Protein AF-A0A7S1X5Y5-F1 (afdb_monomer)

Structure (mmCIF, N/CA/C/O backbone):
data_AF-A0A7S1X5Y5-F1
#
_entry.id   AF-A0A7S1X5Y5-F1
#
loop_
_atom_site.group_PDB
_atom_site.id
_atom_site.type_symbol
_atom_site.label_atom_id
_atom_site.label_alt_id
_atom_site.label_comp_id
_atom_site.label_asym_id
_atom_site.label_entity_id
_atom_site.label_seq_id
_atom_site.pdbx_PDB_ins_code
_atom_site.Cartn_x
_atom_site.Cartn_y
_atom_site.Cartn_z
_atom_site.occupancy
_atom_site.B_iso_or_equiv
_atom_site.auth_seq_id
_atom_site.auth_comp_id
_atom_site.auth_asym_id
_atom_site.auth_atom_id
_atom_site.pdbx_PDB_model_num
ATOM 1 N N . SER A 1 1 ? 47.498 19.747 -21.437 1.00 35.47 1 SER A N 1
ATOM 2 C CA . SER A 1 1 ? 46.347 19.603 -22.346 1.00 35.47 1 SER A CA 1
ATOM 3 C C . SER A 1 1 ? 45.875 18.162 -22.286 1.00 35.47 1 SER A C 1
ATOM 5 O O . SER A 1 1 ? 46.522 17.281 -22.833 1.00 35.47 1 SER A O 1
ATOM 7 N N . LEU A 1 2 ? 44.803 17.894 -21.543 1.00 32.03 2 LEU A N 1
ATOM 8 C CA . LEU A 1 2 ? 44.143 16.589 -21.584 1.00 32.03 2 LEU A CA 1
ATOM 9 C C . LEU A 1 2 ? 43.327 16.552 -22.879 1.00 32.03 2 LEU A C 1
ATOM 11 O O . LEU A 1 2 ? 42.430 17.372 -23.059 1.00 32.03 2 LEU A O 1
ATOM 15 N N . SER A 1 3 ? 43.693 15.677 -23.817 1.00 33.12 3 SER A N 1
ATOM 16 C CA . SER A 1 3 ? 42.861 15.434 -24.995 1.00 33.12 3 SER A CA 1
ATOM 17 C C . SER A 1 3 ? 41.547 14.790 -24.538 1.00 33.12 3 SER A C 1
ATOM 19 O O . SER A 1 3 ? 41.615 13.905 -23.680 1.00 33.12 3 SER A O 1
ATOM 21 N N . PRO A 1 4 ? 40.382 15.155 -25.094 1.00 38.47 4 PRO A N 1
ATOM 22 C CA . PRO A 1 4 ? 39.124 14.501 -24.760 1.00 38.47 4 PRO A CA 1
ATOM 23 C C . PRO A 1 4 ? 39.162 13.068 -25.306 1.00 38.47 4 PRO A C 1
ATOM 25 O O . PRO A 1 4 ? 38.913 12.825 -26.485 1.00 38.47 4 PRO A O 1
ATOM 28 N N . SER A 1 5 ? 39.554 12.109 -24.466 1.00 44.00 5 SER A N 1
ATOM 29 C CA . SER A 1 5 ? 39.482 10.690 -24.795 1.00 44.00 5 SER A CA 1
ATOM 30 C C . SER A 1 5 ? 38.012 10.290 -24.874 1.00 44.00 5 SER A C 1
ATOM 32 O O . SER A 1 5 ? 37.312 10.378 -23.870 1.00 44.00 5 SER A O 1
ATOM 34 N N . SER A 1 6 ? 37.578 9.896 -26.074 1.00 45.59 6 SER A N 1
ATOM 35 C CA . SER A 1 6 ? 36.323 9.208 -26.405 1.00 45.59 6 SER A CA 1
ATOM 36 C C . SER A 1 6 ? 35.131 9.532 -25.497 1.00 45.59 6 SER A C 1
ATOM 38 O O . SER A 1 6 ? 34.944 8.913 -24.449 1.00 45.59 6 SER A O 1
ATOM 40 N N . THR A 1 7 ? 34.274 10.440 -25.957 1.00 46.75 7 THR A N 1
ATOM 41 C CA . THR A 1 7 ? 32.892 10.593 -25.498 1.00 46.75 7 THR A CA 1
ATOM 42 C C . THR A 1 7 ? 32.134 9.279 -25.695 1.00 46.75 7 THR A C 1
ATOM 44 O O . THR A 1 7 ? 31.433 9.085 -26.686 1.00 46.75 7 THR A O 1
ATOM 47 N N . GLN A 1 8 ? 32.275 8.343 -24.755 1.00 47.81 8 GLN A N 1
ATOM 48 C CA . GLN A 1 8 ? 31.224 7.358 -24.575 1.00 47.81 8 GLN A CA 1
ATOM 49 C C . GLN A 1 8 ? 29.973 8.136 -24.157 1.00 47.81 8 GLN A C 1
ATOM 51 O O . GLN A 1 8 ? 30.063 8.977 -23.256 1.00 47.81 8 GLN A O 1
ATOM 56 N N . PRO A 1 9 ? 28.833 7.945 -24.839 1.00 53.72 9 PRO A N 1
ATOM 57 C CA . PRO A 1 9 ? 27.595 8.560 -24.403 1.00 53.72 9 PRO A CA 1
ATOM 58 C C . PRO A 1 9 ? 27.324 8.100 -22.969 1.00 53.72 9 PRO A C 1
ATOM 60 O O . PRO A 1 9 ? 27.399 6.913 -22.664 1.00 53.72 9 PRO A O 1
ATOM 63 N N . TRP A 1 10 ? 27.043 9.058 -22.085 1.00 46.06 10 TRP A N 1
ATOM 64 C CA . TRP A 1 10 ? 26.708 8.803 -20.679 1.00 46.06 10 TRP A CA 1
ATOM 65 C C . TRP A 1 10 ? 25.444 7.938 -20.529 1.00 46.06 10 TRP A C 1
ATOM 67 O O . TRP A 1 10 ? 25.205 7.358 -19.475 1.00 46.06 10 TRP A O 1
ATOM 77 N N . PHE A 1 11 ? 24.663 7.832 -21.605 1.00 51.78 11 PHE A N 1
ATOM 78 C CA . PHE A 1 11 ? 23.530 6.941 -21.763 1.00 51.78 11 PHE A CA 1
ATOM 79 C C . PHE A 1 11 ? 23.928 5.739 -22.635 1.00 51.78 11 PHE A C 1
ATOM 81 O O . PHE A 1 11 ? 24.246 5.897 -23.818 1.00 51.78 11 PHE A O 1
ATOM 88 N N . ILE A 1 12 ? 23.909 4.533 -22.062 1.00 56.38 12 ILE A N 1
ATOM 89 C CA . ILE A 1 12 ? 24.342 3.298 -22.732 1.00 56.38 12 ILE A CA 1
ATOM 90 C C . ILE A 1 12 ? 23.177 2.305 -22.776 1.00 56.38 12 ILE A C 1
ATOM 92 O O . ILE A 1 12 ? 22.800 1.707 -21.770 1.00 56.38 12 ILE A O 1
ATOM 96 N N . TRP A 1 13 ? 22.620 2.075 -23.963 1.00 56.66 13 TRP A N 1
ATOM 97 C CA . TRP A 1 13 ? 21.616 1.029 -24.175 1.00 56.66 13 TRP A CA 1
ATOM 98 C C . TRP A 1 13 ? 22.292 -0.348 -24.350 1.00 56.66 13 TRP A C 1
ATOM 100 O O . TRP A 1 13 ? 23.350 -0.414 -24.981 1.00 56.66 13 TRP A O 1
ATOM 110 N N . PRO A 1 14 ? 21.728 -1.470 -23.853 1.00 50.88 14 PRO A N 1
ATOM 111 C CA . PRO A 1 14 ? 22.337 -2.805 -23.956 1.00 50.88 14 PRO A CA 1
ATOM 112 C C . PRO A 1 14 ? 22.268 -3.433 -25.367 1.00 50.88 14 PRO A C 1
ATOM 114 O O . PRO A 1 14 ? 22.103 -4.644 -25.498 1.00 50.88 14 PRO A O 1
ATOM 117 N N . ALA A 1 15 ? 22.405 -2.644 -26.436 1.00 48.00 15 ALA A N 1
ATOM 118 C CA . ALA A 1 15 ? 22.525 -3.159 -27.798 1.00 48.00 15 ALA A CA 1
ATOM 119 C C . ALA A 1 15 ? 23.995 -3.110 -28.257 1.00 48.00 15 ALA A C 1
ATOM 121 O O . ALA A 1 15 ? 24.581 -2.025 -28.311 1.00 48.00 15 ALA A O 1
ATOM 122 N N . PRO A 1 16 ? 24.610 -4.245 -28.635 1.00 39.75 16 PRO A N 1
ATOM 123 C CA . PRO A 1 16 ? 25.913 -4.229 -29.287 1.00 39.75 16 PRO A CA 1
ATOM 124 C C . PRO A 1 16 ? 25.789 -3.536 -30.656 1.00 39.75 16 PRO A C 1
ATOM 126 O O . PRO A 1 16 ? 25.181 -4.078 -31.573 1.00 39.75 16 PRO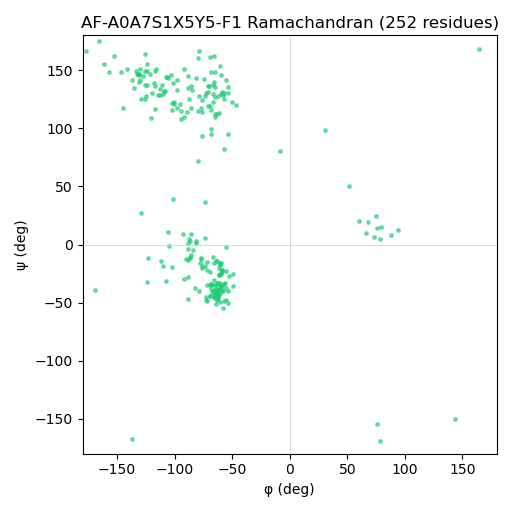 A O 1
ATOM 129 N N . GLY A 1 17 ? 26.362 -2.336 -30.800 1.00 53.44 17 GLY A N 1
ATOM 130 C CA . GLY A 1 17 ? 26.612 -1.700 -32.103 1.00 53.44 17 GLY A CA 1
ATOM 131 C C . GLY A 1 17 ? 25.496 -0.836 -32.713 1.00 53.44 17 GLY A C 1
ATOM 132 O O . GLY A 1 17 ? 25.651 -0.404 -33.853 1.00 53.44 17 GLY A O 1
ATOM 133 N N . GLY A 1 18 ? 24.405 -0.548 -31.999 1.00 54.53 18 GLY A N 1
ATOM 134 C CA . GLY A 1 18 ? 23.338 0.344 -32.483 1.00 54.53 18 GLY A CA 1
ATOM 135 C C . GLY A 1 18 ? 23.460 1.776 -31.953 1.00 54.53 18 GLY A C 1
ATOM 136 O O . GLY A 1 18 ? 23.784 1.972 -30.782 1.00 54.53 18 GLY A O 1
ATOM 137 N N . ARG A 1 19 ? 23.164 2.787 -32.787 1.00 57.28 19 ARG A N 1
ATOM 138 C CA . ARG A 1 19 ? 22.846 4.140 -32.293 1.00 57.28 19 ARG A CA 1
ATOM 139 C C . ARG A 1 19 ? 21.526 4.056 -31.522 1.00 57.28 19 ARG A C 1
ATOM 141 O O . ARG A 1 19 ? 20.532 3.608 -32.080 1.00 57.28 19 ARG A O 1
ATOM 148 N N . PHE A 1 20 ? 21.540 4.455 -30.253 1.00 65.00 20 PHE A N 1
ATOM 149 C CA . PHE A 1 20 ? 20.321 4.673 -29.483 1.00 65.00 20 PHE A CA 1
ATOM 150 C C . PHE A 1 20 ? 19.714 6.005 -29.916 1.00 65.00 20 PHE A C 1
ATOM 152 O O . PHE A 1 20 ? 20.360 7.044 -29.765 1.00 65.00 20 PHE A O 1
ATOM 159 N N . ASP A 1 21 ? 18.513 5.953 -30.479 1.00 73.69 21 ASP A N 1
ATOM 160 C CA . ASP A 1 21 ? 17.720 7.139 -30.766 1.00 73.69 21 ASP A CA 1
ATOM 161 C C . ASP A 1 21 ? 16.770 7.379 -29.587 1.00 73.69 21 ASP A C 1
ATOM 163 O O . ASP A 1 21 ? 15.856 6.594 -29.322 1.00 73.69 21 ASP A O 1
ATOM 167 N N . VAL A 1 22 ? 17.077 8.428 -28.825 1.00 71.94 22 VAL A N 1
ATOM 168 C CA . VAL A 1 22 ? 16.343 8.820 -27.618 1.00 71.94 22 VAL A CA 1
ATOM 169 C C . VAL A 1 22 ? 14.910 9.206 -27.980 1.00 71.94 22 VAL A C 1
ATOM 171 O O . VAL A 1 22 ? 13.978 8.833 -27.266 1.00 71.94 22 VAL A O 1
ATOM 174 N N . ASP A 1 23 ? 14.737 9.914 -29.095 1.00 74.69 23 ASP A N 1
ATOM 175 C CA . ASP A 1 23 ? 13.454 10.475 -29.500 1.00 74.69 23 ASP A CA 1
ATOM 176 C C . ASP A 1 23 ? 12.524 9.354 -29.957 1.00 74.69 23 ASP A C 1
ATOM 178 O O . ASP A 1 23 ? 11.410 9.234 -29.442 1.00 74.69 23 ASP A O 1
ATOM 182 N N . ASP A 1 24 ? 13.009 8.460 -30.822 1.00 77.75 24 ASP A N 1
ATOM 183 C CA . ASP A 1 24 ? 12.250 7.277 -31.246 1.00 77.75 24 ASP A CA 1
ATOM 184 C C . ASP A 1 24 ? 11.882 6.391 -30.051 1.00 77.75 24 ASP A C 1
ATOM 186 O O . ASP A 1 24 ? 10.778 5.847 -29.982 1.00 77.75 24 ASP A O 1
ATOM 190 N N . TYR A 1 25 ? 12.785 6.227 -29.082 1.00 75.69 25 TYR A N 1
ATOM 191 C CA . TYR A 1 25 ? 12.510 5.423 -27.898 1.00 75.69 25 TYR A CA 1
ATOM 192 C C . TYR A 1 25 ? 11.375 6.007 -27.050 1.00 75.69 25 TYR A C 1
ATOM 194 O O . TYR A 1 25 ? 10.427 5.287 -26.731 1.00 75.69 25 TYR A O 1
ATOM 202 N N . PHE A 1 26 ? 11.435 7.296 -26.704 1.00 76.75 26 PHE A N 1
ATOM 203 C CA . PHE A 1 26 ? 10.387 7.927 -25.900 1.00 76.75 26 PHE A CA 1
ATOM 204 C C . PHE A 1 26 ? 9.074 8.067 -26.670 1.00 76.75 26 PHE A C 1
ATOM 206 O O . PHE A 1 26 ? 8.012 7.866 -26.082 1.00 76.75 26 PHE A O 1
ATOM 213 N N . GLN A 1 27 ? 9.115 8.309 -27.983 1.00 79.62 27 GLN A N 1
ATOM 214 C CA . GLN A 1 27 ? 7.914 8.280 -28.821 1.00 79.62 27 GLN A CA 1
ATOM 215 C C . GLN A 1 27 ? 7.250 6.900 -28.815 1.00 79.62 27 GLN A C 1
ATOM 217 O O . GLN A 1 27 ? 6.031 6.804 -28.664 1.00 79.62 27 GLN A O 1
ATOM 222 N N . ASN A 1 28 ? 8.038 5.825 -28.908 1.00 76.81 28 ASN A N 1
ATOM 223 C CA . ASN A 1 28 ? 7.524 4.459 -28.815 1.00 76.81 28 ASN A CA 1
ATOM 224 C C . ASN A 1 28 ? 7.021 4.114 -27.406 1.00 76.81 28 ASN A C 1
ATOM 226 O O . ASN A 1 28 ? 6.004 3.434 -27.276 1.00 76.81 28 ASN A O 1
ATOM 230 N N . LEU A 1 29 ? 7.704 4.584 -26.356 1.00 74.12 29 LEU A N 1
ATOM 231 C CA . LEU A 1 29 ? 7.322 4.349 -24.961 1.00 74.12 29 LEU A CA 1
ATOM 232 C C . LEU A 1 29 ? 5.994 5.034 -24.615 1.00 74.12 29 LEU A C 1
ATOM 234 O O . LEU A 1 29 ? 5.124 4.411 -24.014 1.00 74.12 29 LEU A O 1
ATOM 238 N N . LEU A 1 30 ? 5.823 6.288 -25.036 1.00 78.81 30 LEU A N 1
ATOM 239 C CA . LEU A 1 30 ? 4.595 7.065 -24.845 1.00 78.81 30 LEU A CA 1
ATOM 240 C C . LEU A 1 30 ? 3.483 6.640 -25.823 1.00 78.81 30 LEU A C 1
ATOM 242 O O . LEU A 1 30 ? 2.303 6.912 -25.599 1.00 78.81 30 LEU A O 1
ATOM 246 N N . GLY A 1 31 ? 3.839 5.954 -26.913 1.00 70.25 31 GLY A N 1
ATOM 247 C CA . GLY A 1 31 ? 2.908 5.265 -27.808 1.00 70.25 31 GLY A CA 1
ATOM 248 C C . GLY A 1 31 ? 1.866 6.166 -28.480 1.00 70.25 31 GLY A C 1
ATOM 249 O O . GLY A 1 31 ? 0.820 5.668 -28.896 1.00 70.25 31 GLY A O 1
ATOM 250 N N . GLY A 1 32 ? 2.110 7.480 -28.547 1.00 63.16 32 GLY A N 1
ATOM 251 C CA . GLY A 1 32 ? 1.204 8.475 -29.136 1.00 63.16 32 GLY A CA 1
ATOM 252 C C . GLY A 1 32 ? -0.131 8.675 -28.401 1.00 63.16 32 GLY A C 1
ATOM 253 O O . GLY A 1 32 ? -1.022 9.328 -28.940 1.00 63.16 32 GLY A O 1
ATOM 254 N N . SER A 1 33 ? -0.302 8.115 -27.199 1.00 64.12 33 SER A N 1
ATOM 255 C CA . SER A 1 33 ? -1.519 8.293 -26.399 1.00 64.12 33 SER A CA 1
ATOM 256 C C . SER A 1 33 ? -1.498 9.662 -25.704 1.00 64.12 33 SER A C 1
ATOM 258 O O . SER A 1 33 ? -0.535 9.930 -24.983 1.00 64.12 33 SER A O 1
ATOM 260 N N . PRO A 1 34 ? -2.545 10.503 -25.834 1.00 66.38 34 PRO A N 1
ATOM 261 C CA . PRO A 1 34 ? -2.635 11.773 -25.106 1.00 66.38 34 PRO A CA 1
ATOM 262 C C . PRO A 1 34 ? -2.472 11.590 -23.594 1.00 66.38 34 PRO A C 1
ATOM 264 O O . PRO A 1 34 ? -1.723 12.324 -22.963 1.00 66.38 34 PRO A O 1
ATOM 267 N N . ARG A 1 35 ? -3.067 10.523 -23.046 1.00 64.12 35 ARG A N 1
ATOM 268 C CA . ARG A 1 35 ? -2.957 10.177 -21.625 1.00 64.12 35 ARG A CA 1
ATOM 269 C C . ARG A 1 35 ? -1.528 9.814 -21.219 1.00 64.12 35 ARG A C 1
ATOM 271 O O . ARG A 1 35 ? -1.065 10.243 -20.180 1.00 64.12 35 ARG A O 1
ATOM 278 N N . ALA A 1 36 ? -0.794 9.082 -22.058 1.00 67.06 36 ALA A N 1
ATOM 279 C CA . ALA A 1 36 ? 0.601 8.757 -21.757 1.00 67.06 36 ALA A CA 1
ATOM 280 C C . ALA A 1 36 ? 1.503 10.000 -21.807 1.00 67.06 36 ALA A C 1
ATOM 282 O O . ALA A 1 36 ? 2.455 10.096 -21.041 1.00 67.06 36 ALA A O 1
ATOM 283 N N . ALA A 1 37 ? 1.205 10.952 -22.696 1.00 71.31 37 ALA A N 1
ATOM 284 C CA . ALA A 1 37 ? 1.919 12.224 -22.758 1.00 71.31 37 ALA A CA 1
ATOM 285 C C . ALA A 1 37 ? 1.649 13.108 -21.527 1.00 71.31 37 ALA A C 1
ATOM 287 O O . ALA A 1 37 ? 2.556 13.812 -21.089 1.00 71.31 37 ALA A O 1
ATOM 288 N N . GLU A 1 38 ? 0.438 13.048 -20.968 1.00 75.69 38 GLU A N 1
ATOM 289 C CA . GLU A 1 38 ? 0.065 13.718 -19.714 1.00 75.69 38 GLU A CA 1
ATOM 290 C C . GLU A 1 38 ? 0.691 13.036 -18.488 1.00 75.69 38 GLU A C 1
ATOM 292 O O . GLU A 1 38 ? 1.277 13.714 -17.647 1.00 75.69 38 GLU A O 1
ATOM 297 N N . ASP A 1 39 ? 0.637 11.703 -18.423 1.00 72.12 39 ASP A N 1
ATOM 298 C CA . ASP A 1 39 ? 1.191 10.905 -17.321 1.00 72.12 39 ASP A CA 1
ATOM 299 C C . ASP A 1 39 ? 2.737 10.942 -17.299 1.00 72.12 39 ASP A C 1
ATOM 301 O O . ASP A 1 39 ? 3.372 10.729 -16.265 1.00 72.12 39 ASP A O 1
ATOM 305 N N . GLY A 1 40 ? 3.365 11.221 -18.444 1.00 79.12 40 GLY A N 1
ATOM 306 C CA . GLY A 1 40 ? 4.815 11.238 -18.613 1.00 79.12 40 GLY A CA 1
ATOM 307 C C . GLY A 1 40 ? 5.419 9.839 -18.754 1.00 79.12 40 GLY A C 1
ATOM 308 O O . GLY A 1 40 ? 4.729 8.841 -18.956 1.00 79.12 40 GLY A O 1
ATOM 309 N N . ALA A 1 41 ? 6.745 9.749 -18.687 1.00 78.69 41 ALA A N 1
ATOM 310 C CA . ALA A 1 41 ? 7.461 8.479 -18.699 1.00 78.69 41 ALA A CA 1
ATOM 311 C C . ALA A 1 41 ? 8.650 8.515 -17.746 1.00 78.69 41 ALA A C 1
ATOM 313 O O . ALA A 1 41 ? 9.284 9.553 -17.553 1.00 78.69 41 ALA A O 1
ATOM 314 N N . TYR A 1 42 ? 8.994 7.349 -17.210 1.00 79.75 42 TYR A N 1
ATOM 315 C CA . TYR A 1 42 ? 10.174 7.164 -16.387 1.00 79.75 42 TYR A CA 1
ATOM 316 C C . TYR A 1 42 ? 11.159 6.206 -17.057 1.00 79.75 42 TYR A C 1
ATOM 318 O O . TYR A 1 42 ? 10.791 5.277 -17.783 1.00 79.75 42 TYR A O 1
ATOM 326 N N . ILE A 1 43 ? 12.436 6.408 -16.747 1.00 79.00 43 ILE A N 1
ATOM 327 C CA . ILE A 1 43 ? 13.527 5.482 -17.043 1.00 79.00 43 ILE A CA 1
ATOM 328 C C . ILE A 1 43 ? 14.354 5.285 -15.779 1.00 79.00 43 ILE A C 1
ATOM 330 O O . ILE A 1 43 ? 14.513 6.207 -14.981 1.00 79.00 43 ILE A O 1
ATOM 334 N N . THR A 1 44 ? 14.904 4.093 -15.594 1.00 72.50 44 THR A N 1
ATOM 335 C CA . THR A 1 44 ? 15.830 3.816 -14.496 1.00 72.50 44 THR A CA 1
ATOM 336 C C . THR A 1 44 ? 17.208 3.545 -15.065 1.00 72.50 44 THR A C 1
ATOM 338 O O . THR A 1 44 ? 17.376 2.743 -15.986 1.00 72.50 44 THR A O 1
ATOM 341 N N . LEU A 1 45 ? 18.203 4.252 -14.534 1.00 71.06 45 LEU A N 1
ATOM 342 C CA . LEU A 1 45 ? 19.592 4.171 -14.964 1.00 71.06 45 LEU A CA 1
ATOM 343 C C . LEU A 1 45 ? 20.426 3.548 -13.849 1.00 71.06 45 LEU A C 1
ATOM 345 O O . LEU A 1 45 ? 20.312 3.924 -12.685 1.00 71.06 45 LEU A O 1
ATOM 349 N N . GLY A 1 46 ? 21.275 2.589 -14.204 1.00 62.59 46 GLY A N 1
ATOM 350 C CA . GLY A 1 46 ? 22.354 2.154 -13.327 1.00 62.59 46 GLY A CA 1
ATOM 351 C C . GLY A 1 46 ? 23.418 3.244 -13.205 1.00 62.59 46 GLY A C 1
ATOM 352 O O . GLY A 1 46 ? 23.540 4.106 -14.074 1.00 62.59 46 GLY A O 1
ATOM 353 N N . LEU A 1 47 ? 24.248 3.162 -12.161 1.00 65.31 47 LEU A N 1
ATOM 354 C CA . LEU A 1 47 ? 25.410 4.049 -11.987 1.00 65.31 47 LEU A CA 1
ATOM 355 C C . LEU A 1 47 ? 26.423 3.947 -13.146 1.00 65.31 47 LEU A C 1
ATOM 357 O O . LEU A 1 47 ? 27.263 4.821 -13.317 1.00 65.31 47 LEU A O 1
ATOM 361 N N . ASP A 1 48 ? 26.329 2.889 -13.954 1.00 63.81 48 ASP A N 1
ATOM 362 C CA . ASP A 1 48 ? 27.082 2.682 -15.191 1.00 63.81 48 ASP A CA 1
ATOM 363 C C . ASP A 1 48 ? 26.437 3.335 -16.430 1.00 63.81 48 ASP A C 1
ATOM 365 O O . ASP A 1 48 ? 26.855 3.061 -17.554 1.00 63.81 48 ASP A O 1
ATOM 369 N N . GLY A 1 49 ? 25.395 4.154 -16.249 1.00 63.00 49 GLY A N 1
ATOM 370 C CA . GLY A 1 49 ? 24.666 4.820 -17.334 1.00 63.00 49 GLY A CA 1
ATOM 371 C C . GLY A 1 49 ? 23.772 3.885 -18.155 1.00 63.00 49 GLY A C 1
ATOM 372 O O . GLY A 1 49 ? 23.216 4.301 -19.174 1.00 63.00 49 GLY A O 1
ATOM 373 N N . ARG A 1 50 ? 23.629 2.613 -17.744 1.00 65.25 50 ARG A N 1
ATOM 374 C CA . ARG A 1 50 ? 22.806 1.624 -18.452 1.00 65.25 50 ARG A CA 1
ATOM 375 C C . ARG A 1 50 ? 21.353 1.677 -18.027 1.00 65.25 50 ARG A C 1
ATOM 377 O O . ARG A 1 50 ? 21.065 1.660 -16.833 1.00 65.25 50 ARG A O 1
ATOM 384 N N . VAL A 1 51 ? 20.439 1.613 -18.991 1.00 71.56 51 VAL A N 1
ATOM 385 C CA . VAL A 1 51 ? 19.004 1.493 -18.701 1.00 71.56 51 VAL A CA 1
ATOM 386 C C . VAL A 1 51 ? 18.699 0.144 -18.051 1.00 71.56 51 VAL A C 1
ATOM 388 O O . VAL A 1 51 ? 19.105 -0.910 -18.546 1.00 71.56 51 VAL A O 1
ATOM 391 N N . ARG A 1 52 ? 17.986 0.186 -16.925 1.00 69.31 52 ARG A N 1
ATOM 392 C CA . ARG A 1 52 ? 17.549 -0.976 -16.136 1.00 69.31 52 ARG A CA 1
ATOM 393 C C . ARG A 1 52 ? 16.039 -1.201 -16.210 1.00 69.31 52 ARG A C 1
ATOM 395 O O . ARG A 1 52 ? 15.593 -2.316 -15.952 1.00 69.31 52 ARG A O 1
ATOM 402 N N . GLY A 1 53 ? 15.274 -0.188 -16.605 1.00 72.38 53 GLY A N 1
ATOM 403 C CA . GLY A 1 53 ? 13.822 -0.251 -16.726 1.00 72.38 53 GLY A CA 1
ATOM 404 C C . GLY A 1 53 ? 13.229 1.048 -17.263 1.00 72.38 53 GLY A C 1
ATOM 405 O O . GLY 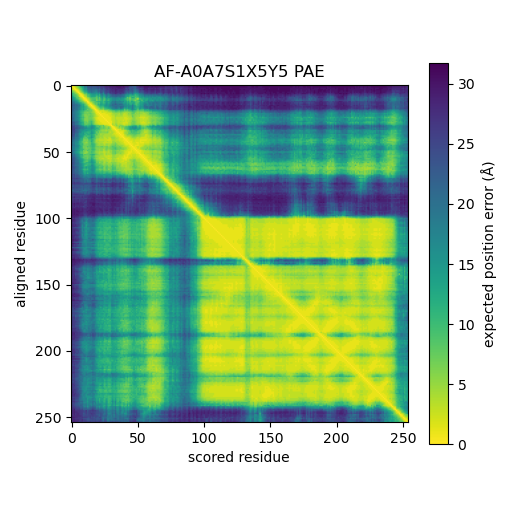A 1 53 ? 13.906 2.074 -17.326 1.00 72.38 53 GLY A O 1
ATOM 406 N N . SER A 1 54 ? 11.963 0.980 -17.668 1.00 76.44 54 SER A N 1
ATOM 407 C CA . SER A 1 54 ? 11.209 2.114 -18.200 1.00 76.44 54 SER A CA 1
ATOM 408 C C . SER A 1 54 ? 9.703 1.881 -18.151 1.00 76.44 54 SER A C 1
ATOM 410 O O . SER A 1 54 ? 9.244 0.736 -18.241 1.00 76.44 54 SER A O 1
ATOM 412 N N . GLY A 1 55 ? 8.931 2.959 -18.110 1.00 75.31 55 GLY A N 1
ATOM 413 C CA . GLY A 1 55 ? 7.473 2.912 -18.155 1.00 75.31 55 GLY A CA 1
ATOM 414 C C . GLY A 1 55 ? 6.847 4.270 -18.438 1.00 75.31 55 GLY A C 1
ATOM 415 O O . GLY A 1 55 ? 7.546 5.272 -18.537 1.00 75.31 55 GLY A O 1
ATOM 416 N N . VAL A 1 56 ? 5.525 4.271 -18.584 1.00 77.62 56 VAL A N 1
ATOM 417 C CA . VAL 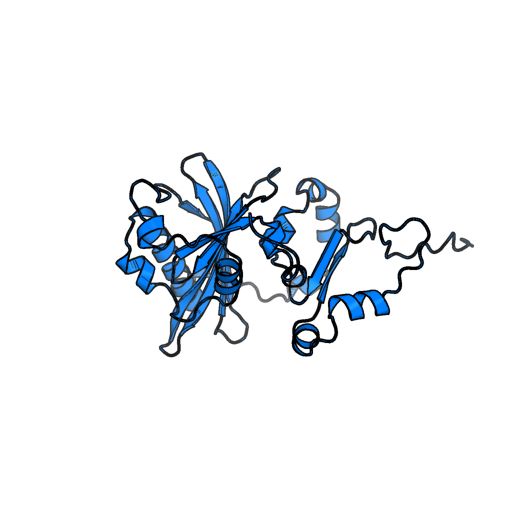A 1 56 ? 4.680 5.471 -18.665 1.00 77.62 56 VAL A CA 1
ATOM 418 C C . VAL A 1 56 ? 4.202 5.808 -17.249 1.00 77.62 56 VAL A C 1
ATOM 420 O O . VAL A 1 56 ? 4.077 4.908 -16.416 1.00 77.62 56 VAL A O 1
ATOM 423 N N . GLY A 1 57 ? 3.946 7.076 -16.958 1.00 77.94 57 GLY A N 1
ATOM 424 C CA . GLY A 1 57 ? 3.559 7.526 -15.627 1.00 77.94 57 GLY A CA 1
ATOM 425 C C . GLY A 1 57 ? 4.727 7.579 -14.648 1.00 77.94 57 GLY A C 1
ATOM 426 O O . GLY A 1 57 ? 5.899 7.687 -15.024 1.00 77.94 57 GLY A O 1
ATOM 427 N N . SER A 1 58 ? 4.391 7.462 -13.368 1.00 72.25 58 SER A N 1
ATOM 428 C CA . SER A 1 58 ? 5.342 7.290 -12.275 1.00 72.25 58 SER A CA 1
ATOM 429 C C . SER A 1 58 ? 5.652 5.803 -12.045 1.00 72.25 58 SER A C 1
ATOM 431 O O . SER A 1 58 ? 4.784 4.941 -12.219 1.00 72.25 58 SER A O 1
ATOM 433 N N . PRO A 1 59 ? 6.895 5.448 -11.668 1.00 72.75 59 PRO A N 1
ATOM 434 C CA . PRO A 1 59 ? 7.180 4.091 -11.230 1.00 72.75 59 PRO A CA 1
ATOM 435 C C . PRO A 1 59 ? 6.489 3.834 -9.887 1.00 72.75 59 PRO A C 1
ATOM 437 O O . PRO A 1 59 ? 6.404 4.724 -9.043 1.00 72.75 59 PRO A O 1
ATOM 440 N N . ASN A 1 60 ? 6.077 2.589 -9.647 1.00 73.06 60 ASN A N 1
ATOM 441 C CA . ASN A 1 60 ? 5.740 2.153 -8.295 1.00 73.06 60 ASN A CA 1
ATOM 442 C C . ASN A 1 60 ? 7.043 2.105 -7.479 1.00 73.06 60 ASN A C 1
ATOM 444 O O . ASN A 1 60 ? 7.852 1.184 -7.643 1.00 73.06 60 ASN A O 1
ATOM 448 N N . TRP A 1 61 ? 7.286 3.157 -6.692 1.00 73.69 61 TRP A N 1
ATOM 449 C CA . TRP A 1 61 ? 8.577 3.401 -6.051 1.00 73.69 61 TRP A CA 1
ATOM 450 C C . TRP A 1 61 ? 8.9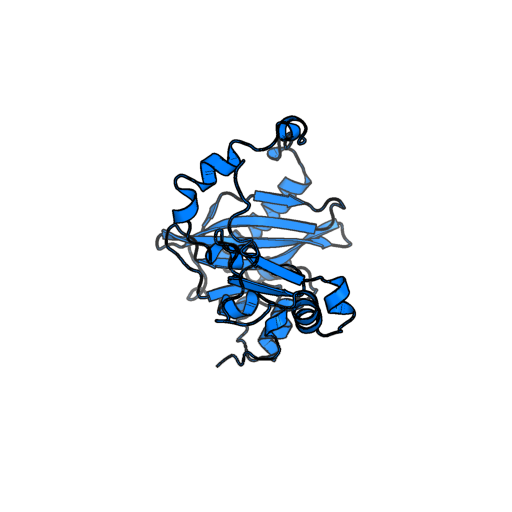78 2.281 -5.098 1.00 73.69 61 TRP A C 1
ATOM 452 O O . TRP A 1 61 ? 10.132 1.874 -5.135 1.00 73.69 61 TRP A O 1
ATOM 462 N N . ASP A 1 62 ? 8.048 1.701 -4.344 1.00 71.06 62 ASP A N 1
ATOM 463 C CA . ASP A 1 62 ? 8.351 0.617 -3.400 1.00 71.06 62 ASP A CA 1
ATOM 464 C C . ASP A 1 62 ? 8.840 -0.634 -4.131 1.00 71.06 62 ASP A C 1
ATOM 466 O O . ASP A 1 62 ? 9.872 -1.228 -3.800 1.00 71.06 62 ASP A O 1
ATOM 470 N N . VAL A 1 63 ? 8.132 -0.998 -5.204 1.00 72.75 63 VAL A N 1
ATOM 471 C CA . VAL A 1 63 ? 8.513 -2.119 -6.064 1.00 72.75 63 VAL A CA 1
ATOM 472 C C . VAL A 1 63 ? 9.861 -1.844 -6.711 1.00 72.75 63 VAL A C 1
ATOM 474 O O . VAL A 1 63 ? 10.726 -2.718 -6.706 1.00 72.75 63 VAL A O 1
ATOM 477 N N . LEU A 1 64 ? 10.073 -0.641 -7.241 1.00 73.38 64 LEU A N 1
ATOM 478 C CA . LEU A 1 64 ? 11.338 -0.281 -7.865 1.00 73.38 64 LEU A CA 1
ATOM 479 C C . LEU A 1 64 ? 12.493 -0.318 -6.852 1.00 73.38 64 LEU A C 1
ATOM 481 O O . LEU A 1 64 ? 13.536 -0.904 -7.148 1.00 73.38 64 LEU A O 1
ATOM 485 N N . LEU A 1 65 ? 12.299 0.224 -5.649 1.00 69.56 65 LEU A N 1
ATOM 486 C CA . LEU A 1 65 ? 13.291 0.226 -4.575 1.00 69.56 65 LEU A CA 1
ATOM 487 C C . LEU A 1 65 ? 13.684 -1.192 -4.156 1.00 69.56 65 LEU A C 1
ATOM 489 O O . LEU A 1 65 ? 14.867 -1.458 -3.948 1.00 69.56 65 LEU A O 1
ATOM 493 N N . SER A 1 66 ? 12.735 -2.131 -4.154 1.00 67.56 66 SER A N 1
ATOM 494 C CA . SER A 1 66 ? 13.008 -3.550 -3.877 1.00 67.56 66 SER A CA 1
ATOM 495 C C . SER A 1 66 ? 13.887 -4.248 -4.927 1.00 67.56 66 SER A C 1
ATOM 497 O O . SER A 1 66 ? 14.407 -5.338 -4.683 1.00 67.56 66 SER A O 1
ATOM 499 N N . THR A 1 67 ? 14.055 -3.652 -6.115 1.00 65.25 67 THR A N 1
ATOM 500 C CA . THR A 1 67 ? 14.897 -4.215 -7.184 1.00 65.25 67 THR A CA 1
ATOM 501 C C . THR A 1 67 ? 16.349 -3.751 -7.129 1.00 65.25 67 THR A C 1
ATOM 503 O O . THR A 1 67 ? 17.197 -4.345 -7.804 1.00 65.25 67 THR A O 1
ATOM 506 N N . PHE A 1 68 ? 16.666 -2.724 -6.334 1.00 62.62 68 PHE A N 1
ATOM 507 C CA . PHE A 1 68 ? 18.042 -2.271 -6.168 1.00 62.62 68 PHE A CA 1
ATOM 508 C C . PHE A 1 68 ? 18.754 -3.099 -5.089 1.00 62.62 68 PHE A C 1
ATOM 510 O O . PHE A 1 68 ? 18.218 -3.281 -3.997 1.00 62.62 68 PHE A O 1
ATOM 517 N N . PRO A 1 69 ? 19.984 -3.584 -5.342 1.00 55.72 69 PRO A N 1
ATOM 518 C CA . PRO A 1 69 ? 20.785 -4.212 -4.299 1.00 55.72 69 PRO A CA 1
ATOM 519 C C . PRO A 1 69 ? 21.059 -3.194 -3.184 1.00 55.72 69 PRO A C 1
ATOM 521 O O . PRO A 1 69 ? 21.808 -2.240 -3.402 1.00 55.72 69 PRO A O 1
ATOM 524 N N . GLN A 1 70 ? 20.506 -3.401 -1.982 1.00 55.84 70 GLN A N 1
ATOM 525 C CA . GLN A 1 70 ? 20.750 -2.504 -0.838 1.00 55.84 70 GLN A CA 1
ATOM 526 C C . GLN A 1 70 ? 22.247 -2.410 -0.478 1.00 55.84 70 GLN A C 1
ATOM 528 O O . GLN A 1 70 ? 22.703 -1.401 0.052 1.00 55.84 70 GLN A O 1
ATOM 533 N N . GLN A 1 71 ? 23.045 -3.409 -0.872 1.00 45.47 71 GLN A N 1
ATOM 534 C CA . GLN A 1 71 ? 24.500 -3.449 -0.687 1.00 45.47 71 GLN A CA 1
ATOM 535 C C . GLN A 1 71 ? 25.277 -2.355 -1.455 1.00 45.47 71 GLN A C 1
ATOM 537 O O . GLN A 1 71 ? 26.447 -2.122 -1.161 1.00 45.47 71 GLN A O 1
ATOM 542 N N . LEU A 1 72 ? 24.670 -1.649 -2.420 1.00 47.34 72 LEU A N 1
ATOM 543 C CA . LEU A 1 72 ? 25.328 -0.523 -3.110 1.00 47.34 72 LEU A CA 1
ATOM 544 C C . LEU A 1 72 ? 25.361 0.772 -2.276 1.00 47.34 72 LEU A C 1
ATOM 546 O O . LEU A 1 72 ? 26.099 1.699 -2.619 1.00 47.34 72 LEU A O 1
ATOM 550 N N . LEU A 1 73 ? 24.622 0.838 -1.163 1.00 48.97 73 LEU A N 1
ATOM 551 C CA . LEU A 1 73 ? 24.629 1.988 -0.251 1.00 48.97 73 LEU A CA 1
ATOM 552 C C . LEU A 1 73 ? 25.745 1.919 0.809 1.00 48.97 73 LEU A C 1
ATOM 554 O O . LEU A 1 73 ? 26.057 2.942 1.416 1.00 48.97 73 LEU A O 1
ATOM 558 N N . ASP A 1 74 ? 26.429 0.779 0.963 1.00 47.84 74 ASP A N 1
ATOM 559 C CA . ASP A 1 74 ? 27.308 0.489 2.112 1.00 47.84 74 ASP A CA 1
ATOM 560 C C . ASP A 1 74 ? 28.668 1.228 2.140 1.00 47.84 74 ASP A C 1
ATOM 562 O O . ASP A 1 74 ? 29.476 0.987 3.036 1.00 47.84 74 ASP A O 1
ATOM 566 N N . ARG A 1 75 ? 28.950 2.165 1.219 1.00 43.44 75 ARG A N 1
ATOM 567 C CA . ARG A 1 75 ? 30.049 3.152 1.397 1.00 43.44 75 ARG A CA 1
ATOM 568 C C . ARG A 1 75 ? 30.055 4.295 0.384 1.00 43.44 75 ARG A C 1
ATOM 570 O O . ARG A 1 75 ? 30.336 5.423 0.761 1.00 43.44 75 ARG A O 1
ATOM 577 N N . ALA A 1 76 ? 29.750 4.020 -0.885 1.00 50.22 76 ALA A N 1
ATOM 578 C CA . ALA A 1 76 ? 29.772 5.037 -1.943 1.00 50.22 76 ALA A CA 1
ATOM 579 C C . ALA A 1 76 ? 28.483 5.878 -1.981 1.00 50.22 76 ALA A C 1
ATOM 581 O O . ALA A 1 76 ? 28.550 7.089 -2.174 1.00 50.22 76 ALA A O 1
ATOM 582 N N . GLY A 1 77 ? 27.322 5.255 -1.734 1.00 47.47 77 GLY A N 1
ATOM 583 C CA . GLY A 1 77 ? 26.040 5.961 -1.643 1.00 47.47 77 GLY A CA 1
ATOM 584 C C . GLY A 1 77 ? 26.008 6.964 -0.491 1.00 47.47 77 GLY A C 1
ATOM 585 O O . GLY A 1 77 ? 25.638 8.114 -0.689 1.00 47.47 77 GLY A O 1
ATOM 586 N N . MET A 1 78 ? 26.493 6.577 0.692 1.00 47.09 78 MET A N 1
ATOM 587 C CA . MET A 1 78 ? 26.561 7.484 1.841 1.00 47.09 78 MET A CA 1
ATOM 588 C C . MET A 1 78 ? 27.480 8.700 1.639 1.00 47.09 78 MET A C 1
ATOM 590 O O . MET A 1 78 ? 27.179 9.759 2.176 1.00 47.09 78 MET A O 1
ATOM 594 N N . GLU A 1 79 ? 28.577 8.586 0.883 1.00 49.66 79 GLU A N 1
ATOM 595 C CA . GLU A 1 79 ? 29.433 9.741 0.558 1.00 49.66 79 GLU A CA 1
ATOM 596 C C . GLU A 1 79 ? 28.755 10.692 -0.448 1.00 49.66 79 GLU A C 1
ATOM 598 O O . GLU A 1 79 ? 28.866 11.904 -0.300 1.00 49.66 79 GLU A O 1
ATOM 603 N N . LEU A 1 80 ? 27.969 10.174 -1.403 1.00 47.34 80 LEU A N 1
ATOM 604 C CA . LEU A 1 80 ? 27.170 10.990 -2.335 1.00 47.34 80 LEU A CA 1
ATOM 605 C C . LEU A 1 80 ? 26.056 11.791 -1.635 1.00 47.34 80 LEU A C 1
ATOM 607 O O . LEU A 1 80 ? 25.732 12.891 -2.074 1.00 47.34 80 LEU A O 1
ATOM 611 N N . PHE A 1 81 ? 25.503 11.286 -0.528 1.00 45.56 81 PHE A N 1
ATOM 612 C CA . PHE A 1 81 ? 24.509 12.010 0.281 1.00 45.56 81 PHE A CA 1
ATOM 613 C C . PHE A 1 81 ? 25.120 12.955 1.330 1.00 45.56 81 PHE A C 1
ATOM 615 O O . PHE A 1 81 ? 24.393 13.747 1.929 1.00 45.56 81 PHE A O 1
ATOM 622 N N . LYS A 1 82 ? 26.443 12.924 1.556 1.00 45.38 82 LYS A N 1
ATOM 623 C CA . LYS A 1 82 ? 27.119 13.893 2.443 1.00 45.38 82 LYS A CA 1
ATOM 624 C C . LYS A 1 82 ? 27.210 15.291 1.835 1.00 45.38 82 LYS A C 1
ATOM 626 O O . LYS A 1 82 ? 27.316 16.258 2.585 1.00 45.38 82 LYS A O 1
ATOM 631 N N . GLU A 1 83 ? 27.120 15.407 0.512 1.00 43.44 83 GLU A N 1
ATOM 632 C CA . GLU A 1 83 ? 27.085 16.684 -0.209 1.00 43.44 83 GLU A CA 1
ATOM 633 C C . GLU A 1 83 ? 25.662 17.068 -0.643 1.00 43.44 83 GLU A C 1
ATOM 635 O O . GLU A 1 83 ? 25.449 17.623 -1.720 1.00 43.44 83 GLU A O 1
ATOM 640 N N . ALA A 1 84 ? 24.657 16.818 0.204 1.00 42.44 84 ALA A N 1
ATOM 641 C CA . ALA A 1 84 ? 23.404 17.549 0.064 1.00 42.44 84 ALA A CA 1
ATOM 642 C C . ALA A 1 84 ? 23.726 19.057 0.166 1.00 42.44 84 ALA A C 1
ATOM 644 O O . ALA A 1 84 ? 24.368 19.475 1.139 1.00 42.44 84 ALA A O 1
ATOM 645 N N . PRO A 1 85 ? 23.344 19.892 -0.821 1.00 40.97 85 PRO A N 1
ATOM 646 C CA . PRO A 1 85 ? 23.632 21.315 -0.767 1.00 40.97 85 PRO A CA 1
ATOM 647 C C . PRO A 1 85 ? 23.075 21.888 0.536 1.00 40.97 85 PRO A C 1
ATOM 649 O O . PRO A 1 85 ? 21.976 21.539 0.968 1.00 40.97 85 PRO A O 1
ATOM 652 N N . ALA A 1 86 ? 23.816 22.813 1.149 1.00 45.56 86 ALA A N 1
ATOM 653 C CA . ALA A 1 86 ? 23.441 23.504 2.386 1.00 45.56 86 ALA A CA 1
ATOM 654 C C . ALA A 1 86 ? 22.065 24.219 2.337 1.00 45.56 86 ALA A C 1
ATOM 656 O O . ALA A 1 86 ? 21.628 24.755 3.351 1.00 45.56 86 ALA A O 1
ATOM 657 N N . ALA A 1 87 ? 21.372 24.180 1.193 1.00 44.03 87 ALA A N 1
ATOM 658 C CA . ALA A 1 87 ? 19.958 24.491 1.015 1.00 44.03 87 ALA A CA 1
ATOM 659 C C . ALA A 1 87 ? 19.004 23.582 1.822 1.00 44.03 87 ALA A C 1
ATOM 661 O O . ALA A 1 87 ? 17.860 23.964 2.042 1.00 44.03 87 ALA A O 1
ATOM 662 N N . ALA A 1 88 ? 19.456 22.432 2.341 1.00 45.62 88 ALA A N 1
ATOM 663 C CA . ALA A 1 88 ? 18.657 21.616 3.264 1.00 45.62 88 ALA A CA 1
ATOM 664 C C . ALA A 1 88 ? 18.399 22.290 4.632 1.00 45.62 88 ALA A C 1
ATOM 666 O O . ALA A 1 88 ? 17.589 21.805 5.414 1.00 45.62 88 ALA A O 1
ATOM 667 N N . LYS A 1 89 ? 19.072 23.410 4.944 1.00 40.66 89 LYS A N 1
ATOM 668 C CA . LYS A 1 89 ? 18.887 24.145 6.209 1.00 40.66 89 LYS A CA 1
ATOM 669 C C . LYS A 1 89 ? 17.625 25.014 6.256 1.00 40.66 89 LYS A C 1
ATOM 671 O O . LYS A 1 89 ? 17.224 25.380 7.355 1.00 40.66 89 LYS A O 1
ATOM 676 N N . ASP A 1 90 ? 17.020 25.287 5.100 1.00 39.47 90 ASP A N 1
ATOM 677 C CA . ASP A 1 90 ? 15.726 25.973 4.960 1.00 39.47 90 ASP A CA 1
ATOM 678 C C . ASP A 1 90 ? 14.595 25.006 4.580 1.00 39.47 90 ASP A C 1
ATOM 680 O O . ASP A 1 90 ? 13.488 25.440 4.259 1.00 39.47 90 ASP A O 1
ATOM 684 N N . GLN A 1 91 ? 14.830 23.687 4.642 1.00 44.41 91 GLN A N 1
ATOM 685 C CA . GLN A 1 91 ? 13.691 22.779 4.706 1.00 44.41 91 GLN A CA 1
ATOM 686 C C . GLN A 1 91 ? 12.904 23.150 5.964 1.00 44.41 91 GLN A C 1
ATOM 688 O O . GLN A 1 91 ? 13.524 23.296 7.028 1.00 44.41 91 GLN A O 1
ATOM 693 N N . PRO A 1 92 ? 11.576 23.353 5.868 1.00 37.31 92 PRO A N 1
ATOM 694 C CA . PRO A 1 92 ? 10.772 23.523 7.061 1.00 37.31 92 PRO A CA 1
ATOM 695 C C . PRO A 1 92 ? 11.136 22.360 7.972 1.00 37.31 92 PRO A C 1
ATOM 697 O O . PRO A 1 92 ? 11.078 21.201 7.555 1.00 37.31 92 PRO A O 1
ATOM 700 N N . LYS A 1 93 ? 11.599 22.668 9.192 1.00 40.50 93 LYS A N 1
ATOM 701 C CA . LYS A 1 93 ? 11.641 21.654 10.242 1.00 40.50 93 LYS A CA 1
ATOM 702 C C . LYS A 1 93 ? 10.270 21.005 10.177 1.00 40.50 93 LYS A C 1
ATOM 704 O O . LYS A 1 93 ? 9.295 21.746 10.286 1.00 40.50 93 LYS A O 1
ATOM 709 N N . ILE A 1 94 ? 10.217 19.698 9.917 1.00 46.66 94 ILE A N 1
ATOM 710 C CA . ILE A 1 94 ? 9.004 18.904 10.091 1.00 46.66 94 ILE A CA 1
ATOM 711 C C . ILE A 1 94 ? 8.599 19.197 11.534 1.00 46.66 94 ILE A C 1
ATOM 713 O O . ILE A 1 94 ? 9.251 18.739 12.473 1.00 46.66 94 ILE A O 1
ATOM 717 N N . GLY A 1 95 ? 7.695 20.165 11.689 1.00 42.28 95 GLY A N 1
ATOM 718 C CA . GLY A 1 95 ? 7.306 20.702 12.978 1.00 42.28 95 GLY A CA 1
ATOM 719 C C . GLY A 1 95 ? 6.639 19.567 13.712 1.00 42.28 95 GLY A C 1
ATOM 720 O O . GLY A 1 95 ? 5.901 18.841 13.062 1.00 42.28 95 GLY A O 1
ATOM 721 N N . ASP A 1 96 ? 6.977 19.388 14.992 1.00 44.19 96 ASP A N 1
ATOM 722 C CA . ASP A 1 96 ? 6.457 18.377 15.920 1.00 44.19 96 ASP A CA 1
ATOM 723 C C . ASP A 1 96 ? 5.260 17.589 15.356 1.00 44.19 96 ASP A C 1
ATOM 725 O O . ASP A 1 96 ? 4.110 17.906 15.653 1.00 44.19 96 ASP A O 1
ATOM 729 N N . ALA A 1 97 ? 5.525 16.584 14.505 1.00 52.06 97 ALA A N 1
ATOM 730 C CA . ALA A 1 97 ? 4.487 15.898 13.724 1.00 52.06 97 ALA A CA 1
ATOM 731 C C . ALA A 1 97 ? 3.469 15.173 14.622 1.00 52.06 97 ALA A C 1
ATOM 733 O O . ALA A 1 97 ? 2.390 14.792 14.183 1.00 52.06 97 ALA A O 1
ATOM 734 N N . ASP A 1 98 ? 3.803 15.011 15.903 1.00 52.75 98 ASP A N 1
ATOM 735 C CA . ASP A 1 98 ? 2.909 14.490 16.929 1.00 52.75 98 ASP A CA 1
ATOM 736 C C . ASP A 1 98 ? 1.786 15.466 17.335 1.00 52.75 98 ASP A C 1
ATOM 738 O O . ASP A 1 98 ? 0.814 15.011 17.934 1.00 52.75 98 ASP A O 1
ATOM 742 N N . ASN A 1 99 ? 1.859 16.760 16.999 1.00 58.44 99 ASN A N 1
ATOM 743 C CA . ASN A 1 99 ? 0.818 17.758 17.300 1.00 58.44 99 ASN A CA 1
ATOM 744 C C . ASN A 1 99 ? -0.039 18.163 16.087 1.00 58.44 99 ASN A C 1
ATOM 746 O O . ASN A 1 99 ? -0.936 18.990 16.241 1.00 58.44 99 ASN A O 1
ATOM 750 N N . ASP A 1 100 ? 0.224 17.619 14.898 1.00 84.56 100 ASP A N 1
ATOM 751 C CA . ASP A 1 100 ? -0.617 17.858 13.723 1.00 84.56 100 ASP A CA 1
ATOM 752 C C . ASP A 1 100 ? -1.866 16.966 13.799 1.00 84.56 100 ASP A C 1
ATOM 754 O O . ASP A 1 100 ? -1.769 15.736 13.766 1.00 84.56 100 ASP A O 1
ATOM 758 N N . GLU A 1 101 ? -3.041 17.587 13.931 1.00 89.44 101 GLU A N 1
ATOM 759 C CA . GLU A 1 101 ? -4.332 16.893 14.022 1.00 89.44 101 GLU A CA 1
ATOM 760 C C . GLU A 1 101 ? -4.558 15.956 12.823 1.00 89.44 101 GLU A C 1
ATOM 762 O O . GLU A 1 101 ? -4.999 14.821 13.005 1.00 89.44 101 GLU A O 1
ATOM 767 N N . THR A 1 102 ? -4.136 16.359 11.620 1.00 92.38 102 THR A N 1
ATOM 768 C CA . THR A 1 102 ? -4.242 15.546 10.398 1.00 92.38 102 THR A CA 1
ATOM 769 C C . THR A 1 102 ? -3.418 14.269 10.524 1.00 92.38 102 THR A C 1
ATOM 771 O O . THR A 1 102 ? -3.891 13.167 10.250 1.00 92.38 102 THR A O 1
ATOM 774 N N . ILE A 1 103 ? -2.172 14.389 10.993 1.00 92.75 103 ILE A N 1
ATOM 775 C CA . ILE A 1 103 ? -1.281 13.238 11.183 1.00 92.75 103 ILE A CA 1
ATOM 776 C C . ILE A 1 103 ? -1.829 12.303 12.267 1.00 92.75 103 ILE A C 1
ATOM 778 O O . ILE A 1 103 ? -1.705 11.080 12.150 1.00 92.75 103 ILE A O 1
ATOM 782 N N . GLN A 1 104 ? -2.471 12.839 13.308 1.00 93.12 104 GLN A N 1
ATOM 783 C CA . GLN A 1 104 ? -3.125 12.023 14.334 1.00 93.12 104 GLN A CA 1
ATOM 784 C C . GLN A 1 104 ? -4.316 11.232 13.774 1.00 93.12 104 GLN A C 1
ATOM 786 O O . GLN A 1 104 ? -4.450 10.044 14.089 1.00 93.12 104 GLN A O 1
ATOM 791 N N . GLU A 1 105 ? -5.142 11.842 12.923 1.00 95.69 105 GLU A N 1
ATOM 792 C CA . GLU A 1 105 ? -6.259 11.173 12.244 1.00 95.69 105 GLU A CA 1
ATOM 793 C C . GLU A 1 105 ? -5.776 10.059 11.309 1.00 95.69 105 GLU A C 1
ATOM 795 O O . GLU A 1 105 ? -6.242 8.919 11.413 1.00 95.69 105 GLU A O 1
ATOM 800 N N . LEU A 1 106 ? -4.776 10.339 10.468 1.00 96.50 106 LEU A N 1
ATOM 801 C CA . LEU A 1 106 ? -4.165 9.346 9.576 1.00 96.50 106 LEU A CA 1
ATOM 802 C C . LEU A 1 106 ? -3.549 8.185 10.370 1.00 96.50 106 LEU A C 1
ATOM 804 O O . LEU A 1 106 ? -3.732 7.011 10.035 1.00 96.50 106 LEU A O 1
ATOM 808 N N . ARG A 1 107 ? -2.877 8.484 11.489 1.00 96.06 107 ARG A N 1
ATOM 809 C CA . ARG A 1 107 ? -2.321 7.468 12.395 1.00 96.06 107 ARG A CA 1
ATOM 810 C C . ARG A 1 107 ? -3.414 6.619 13.043 1.00 96.06 107 ARG A C 1
ATOM 812 O O . ARG A 1 107 ? -3.200 5.424 13.271 1.00 96.06 107 ARG A O 1
ATOM 819 N N . LEU A 1 108 ? -4.575 7.194 13.354 1.00 96.44 108 LEU A N 1
ATOM 820 C CA . LEU A 1 108 ? -5.716 6.442 13.871 1.00 96.44 108 LEU A CA 1
ATOM 821 C C . LEU A 1 108 ? -6.307 5.522 12.797 1.00 96.44 108 LEU A C 1
ATOM 823 O O . LEU A 1 108 ? -6.552 4.351 13.090 1.00 96.44 108 LEU A O 1
ATOM 827 N N . LEU A 1 109 ? -6.479 6.008 11.565 1.00 97.75 109 LEU A N 1
ATOM 828 C CA . LEU A 1 109 ? -6.921 5.200 10.423 1.00 97.75 109 LEU A CA 1
ATOM 829 C C . LEU A 1 109 ? -5.976 4.013 10.181 1.00 97.75 109 LEU A C 1
ATOM 831 O O . LEU A 1 109 ? -6.424 2.865 10.139 1.00 97.75 109 LEU A O 1
ATOM 835 N N . HIS A 1 110 ? -4.667 4.270 10.142 1.00 97.00 110 HIS A N 1
ATOM 836 C CA . HIS A 1 110 ? -3.624 3.249 10.028 1.00 97.00 110 HIS A CA 1
ATOM 837 C C . HIS A 1 110 ? -3.749 2.172 11.117 1.00 97.00 110 HIS A C 1
ATOM 839 O O . HIS A 1 110 ? -3.801 0.977 10.828 1.00 97.00 110 HIS A O 1
ATOM 845 N N . LYS A 1 111 ? -3.873 2.576 12.388 1.00 96.56 111 LYS A N 1
ATOM 846 C CA . LYS A 1 111 ? -4.041 1.636 13.510 1.00 96.56 111 LYS A CA 1
ATOM 847 C C . LYS A 1 111 ? -5.334 0.829 13.410 1.00 96.56 111 LYS A C 1
ATOM 849 O O . LYS A 1 111 ? -5.321 -0.361 13.717 1.00 96.56 111 LYS A O 1
ATOM 854 N N . ARG A 1 112 ? -6.441 1.450 12.986 1.00 97.31 112 ARG A N 1
ATOM 855 C CA . ARG A 1 112 ? -7.732 0.766 12.802 1.00 97.31 112 ARG A CA 1
ATOM 856 C C . ARG A 1 112 ? -7.647 -0.315 11.729 1.00 97.31 112 ARG A C 1
ATOM 858 O O . ARG A 1 112 ? -8.200 -1.390 11.941 1.00 97.31 112 ARG A O 1
ATOM 865 N N . PHE A 1 113 ? -6.919 -0.068 10.640 1.00 97.00 113 PHE A N 1
ATOM 866 C CA . PHE A 1 113 ? -6.660 -1.074 9.608 1.00 97.00 113 PHE A CA 1
ATOM 867 C C . PHE A 1 113 ? -5.970 -2.315 10.177 1.00 97.00 113 PHE A C 1
ATOM 869 O O . PHE A 1 113 ? -6.505 -3.418 10.064 1.00 97.00 113 PHE A O 1
ATOM 876 N N . TYR A 1 114 ? -4.836 -2.146 10.861 1.00 95.62 114 TYR A N 1
ATOM 877 C CA . TYR A 1 114 ? -4.105 -3.287 11.422 1.00 95.62 114 TYR A CA 1
ATOM 878 C C . TYR A 1 114 ? -4.864 -3.987 12.554 1.00 95.62 114 TYR A C 1
ATOM 880 O O . TYR A 1 114 ? -4.821 -5.211 12.649 1.00 95.62 114 TYR A O 1
ATOM 888 N N . ALA A 1 115 ? -5.620 -3.246 13.369 1.00 94.44 115 ALA A N 1
ATOM 889 C CA . ALA A 1 115 ? -6.476 -3.838 14.394 1.00 94.44 115 ALA A CA 1
ATOM 890 C C . ALA A 1 115 ? -7.608 -4.688 13.788 1.00 94.44 115 ALA A C 1
ATOM 892 O O . ALA A 1 115 ? -7.882 -5.787 14.275 1.00 94.44 115 ALA A O 1
ATOM 893 N N . ALA A 1 116 ? -8.251 -4.217 12.714 1.00 95.19 116 ALA A N 1
ATOM 894 C CA . ALA A 1 116 ? -9.273 -4.982 11.999 1.00 95.19 116 ALA A CA 1
ATOM 895 C C . ALA A 1 116 ? -8.679 -6.232 11.332 1.00 95.19 116 ALA A C 1
ATOM 897 O O . ALA A 1 116 ? -9.280 -7.305 11.375 1.00 95.19 116 ALA A O 1
ATOM 898 N N . LEU A 1 117 ? -7.471 -6.110 10.778 1.00 93.94 117 LEU A N 1
ATOM 899 C CA . LEU A 1 117 ? -6.751 -7.206 10.137 1.00 93.94 117 LEU A CA 1
ATOM 900 C C . LEU A 1 117 ? -6.365 -8.321 11.124 1.00 93.94 117 LEU A C 1
ATOM 902 O O . LEU A 1 117 ? -6.574 -9.497 10.826 1.00 93.94 117 LEU A O 1
ATOM 906 N N . ASP A 1 118 ? -5.859 -7.963 12.307 1.00 91.88 118 ASP A N 1
ATOM 907 C CA . ASP A 1 118 ? -5.483 -8.923 13.357 1.00 91.88 118 ASP A CA 1
ATOM 908 C C . ASP A 1 118 ? -6.711 -9.608 13.988 1.00 91.88 118 ASP A C 1
ATOM 910 O O . ASP A 1 118 ? -6.753 -10.835 14.143 1.00 91.88 118 ASP A O 1
ATOM 914 N N . SER A 1 119 ? -7.755 -8.828 14.286 1.00 93.44 119 SER A N 1
ATOM 915 C CA . SER A 1 119 ? -8.990 -9.330 14.910 1.00 93.44 119 SER A CA 1
ATOM 916 C C . SER A 1 119 ? -9.916 -10.085 13.950 1.00 93.44 119 SER A C 1
ATOM 918 O O . SER A 1 119 ? -10.752 -10.871 14.399 1.00 93.44 119 SER A O 1
ATOM 920 N N . GLY A 1 120 ? -9.770 -9.884 12.639 1.00 95.19 120 GLY A N 1
ATOM 921 C CA . GLY A 1 120 ? -10.692 -10.411 11.635 1.00 95.19 120 GLY A CA 1
ATOM 922 C C . GLY A 1 120 ? -12.028 -9.657 11.570 1.00 95.19 120 GLY A C 1
ATOM 923 O O . GLY A 1 120 ? -13.035 -10.236 11.161 1.00 95.19 120 GLY A O 1
ATOM 924 N N . ASP A 1 121 ? -12.068 -8.389 11.993 1.00 96.12 121 ASP A N 1
ATOM 925 C CA . ASP A 1 121 ? -13.285 -7.571 11.990 1.00 96.12 121 ASP A CA 1
ATOM 926 C C . ASP A 1 121 ? -13.628 -7.073 10.578 1.00 96.12 121 ASP A C 1
ATOM 928 O O . ASP A 1 121 ? -13.182 -6.017 10.123 1.00 96.12 121 ASP A O 1
ATOM 932 N N . VAL A 1 122 ? -14.471 -7.848 9.893 1.00 95.75 122 VAL A N 1
ATOM 933 C CA . VAL A 1 122 ? -14.959 -7.548 8.539 1.00 95.75 122 VAL A CA 1
ATOM 934 C C . VAL A 1 122 ? -15.763 -6.246 8.489 1.00 95.75 122 VAL A C 1
ATOM 936 O O . VAL A 1 122 ? -15.702 -5.534 7.489 1.00 95.75 122 VAL A O 1
ATOM 939 N N . THR A 1 123 ? -16.498 -5.906 9.553 1.00 95.75 123 THR A N 1
ATOM 940 C CA . THR A 1 123 ? -17.355 -4.707 9.563 1.00 95.75 123 THR A CA 1
ATOM 941 C C . THR A 1 123 ? -16.501 -3.456 9.657 1.00 95.75 123 THR A C 1
ATOM 943 O O . THR A 1 123 ? -16.676 -2.533 8.862 1.00 95.75 123 THR A O 1
ATOM 946 N N . THR A 1 124 ? -15.544 -3.443 10.590 1.00 96.69 124 THR A N 1
ATOM 947 C CA . THR A 1 124 ? -14.583 -2.343 10.677 1.00 96.69 124 THR A CA 1
ATOM 948 C C . THR A 1 124 ? -13.795 -2.247 9.385 1.00 96.69 124 THR A C 1
ATOM 950 O O . THR A 1 124 ? -13.751 -1.158 8.830 1.00 96.69 124 THR A O 1
ATOM 953 N N . MET A 1 125 ? -13.243 -3.356 8.873 1.00 96.81 125 MET A N 1
ATOM 954 C CA . MET A 1 125 ? -12.448 -3.348 7.642 1.00 96.81 125 MET A CA 1
ATOM 955 C C . MET A 1 125 ? -13.213 -2.737 6.466 1.00 96.81 125 MET A C 1
ATOM 957 O O . MET A 1 125 ? -12.674 -1.863 5.799 1.00 96.81 125 MET A O 1
ATOM 961 N N . ALA A 1 126 ? -14.468 -3.136 6.242 1.00 94.25 126 ALA A N 1
ATOM 962 C CA . ALA A 1 126 ? -15.294 -2.586 5.167 1.00 94.25 126 ALA A CA 1
ATOM 963 C C . ALA A 1 126 ? -15.493 -1.063 5.286 1.00 94.25 126 ALA A C 1
ATOM 965 O O . ALA A 1 126 ? -15.503 -0.368 4.275 1.00 94.25 126 ALA A O 1
ATOM 966 N N . GLY A 1 127 ? -15.601 -0.536 6.509 1.00 94.94 127 GLY A N 1
ATOM 967 C CA . GLY A 1 127 ? -15.801 0.892 6.772 1.00 94.94 127 GLY A CA 1
ATOM 968 C C . GLY A 1 127 ? -14.540 1.762 6.723 1.00 94.94 127 GLY A C 1
ATOM 969 O O . GLY A 1 127 ? -14.638 2.954 6.997 1.00 94.94 127 GLY A O 1
ATOM 970 N N . LEU A 1 128 ? -13.359 1.203 6.434 1.00 96.44 128 LEU A N 1
ATOM 971 C CA . LEU A 1 128 ? -12.117 1.987 6.338 1.00 96.44 128 LEU A CA 1
ATOM 972 C C . LEU A 1 128 ? -11.862 2.545 4.939 1.00 96.44 128 LEU A C 1
ATOM 974 O O . LEU A 1 128 ? -10.972 3.379 4.788 1.00 96.44 128 LEU A O 1
ATOM 978 N N . TRP A 1 129 ? -12.582 2.068 3.926 1.00 95.31 129 TRP A N 1
ATOM 979 C CA . TRP A 1 129 ? -12.257 2.335 2.531 1.00 95.31 129 TRP A CA 1
ATOM 980 C C . TRP A 1 129 ? -13.159 3.390 1.912 1.00 95.31 129 TRP A C 1
ATOM 982 O O . TRP A 1 129 ? -14.359 3.451 2.175 1.00 95.31 129 TRP A O 1
ATOM 992 N N . LYS A 1 130 ? -12.586 4.173 1.003 1.00 92.00 130 LYS A N 1
ATOM 993 C CA . LYS A 1 130 ? -13.346 4.995 0.070 1.00 92.00 130 LYS A CA 1
ATOM 994 C C . LYS A 1 130 ? -14.011 4.056 -0.937 1.00 92.00 130 LYS A C 1
ATOM 996 O O . LYS A 1 130 ? -13.350 3.195 -1.509 1.00 92.00 130 LYS A O 1
ATOM 1001 N N . GLU A 1 131 ? -15.314 4.219 -1.175 1.00 76.06 131 GLU A N 1
ATOM 1002 C CA . GLU A 1 131 ? -16.096 3.321 -2.051 1.00 76.06 131 GLU A CA 1
ATOM 1003 C C . GLU A 1 131 ? -15.592 3.273 -3.505 1.00 76.06 131 GLU A C 1
ATOM 1005 O O . GLU A 1 131 ? -15.925 2.356 -4.260 1.00 76.06 131 GLU A O 1
ATOM 1010 N N . LYS A 1 132 ? -14.784 4.254 -3.922 1.00 64.81 132 LYS A N 1
ATOM 1011 C CA . LYS A 1 132 ? -14.216 4.289 -5.265 1.00 64.81 132 LYS A CA 1
ATOM 1012 C C . LYS A 1 132 ? -13.155 3.194 -5.395 1.00 64.81 132 LYS A C 1
ATOM 1014 O O . LYS A 1 132 ? -12.153 3.207 -4.688 1.00 64.81 132 LYS A O 1
ATOM 1019 N N . SER A 1 133 ? -13.378 2.257 -6.318 1.00 57.53 133 SER A N 1
ATOM 1020 C CA . SER A 1 133 ? -12.404 1.214 -6.643 1.00 57.53 133 SER A CA 1
ATOM 1021 C C . SER A 1 133 ? -11.056 1.837 -6.989 1.00 57.53 133 SER A C 1
ATOM 1023 O O . SER A 1 133 ? -11.010 2.773 -7.789 1.00 57.53 133 SER A O 1
ATOM 1025 N N . CYS A 1 134 ? -9.970 1.282 -6.455 1.00 59.75 134 CYS A N 1
ATOM 1026 C CA . CYS A 1 134 ? -8.645 1.585 -6.967 1.00 59.75 134 CYS A CA 1
ATOM 1027 C C . CYS A 1 134 ? -8.601 1.091 -8.423 1.00 59.75 134 CYS A C 1
ATOM 1029 O O . CYS A 1 134 ? -8.705 -0.117 -8.675 1.00 59.75 134 CYS A O 1
ATOM 1031 N N . ASP A 1 135 ? -8.520 2.022 -9.383 1.00 58.94 135 ASP A N 1
ATOM 1032 C CA . ASP A 1 135 ? -8.527 1.723 -10.825 1.00 58.94 135 ASP A CA 1
ATOM 1033 C C . ASP A 1 135 ? -7.451 0.681 -11.195 1.00 58.94 135 ASP A C 1
ATOM 1035 O O . ASP A 1 135 ? -7.637 -0.125 -12.114 1.00 58.94 135 ASP A O 1
ATOM 1039 N N . ASP A 1 136 ? -6.374 0.619 -10.408 1.00 69.88 136 ASP A N 1
ATOM 1040 C CA . ASP A 1 136 ? -5.276 -0.321 -10.592 1.00 69.88 136 ASP A CA 1
ATOM 1041 C C . ASP A 1 136 ? -5.701 -1.780 -10.377 1.00 69.88 136 ASP A C 1
ATOM 1043 O O . ASP A 1 136 ? -5.388 -2.628 -11.219 1.00 69.88 136 ASP A O 1
ATOM 1047 N N . ILE A 1 137 ? -6.465 -2.099 -9.323 1.00 84.38 137 ILE A N 1
ATOM 1048 C CA . ILE A 1 137 ? -6.845 -3.490 -9.004 1.00 84.38 137 ILE A CA 1
ATOM 1049 C C . ILE A 1 137 ? -7.794 -4.069 -10.053 1.00 84.38 137 ILE A C 1
ATOM 1051 O O . ILE A 1 137 ? -7.625 -5.219 -10.473 1.00 84.38 137 ILE A O 1
ATOM 1055 N N . SER A 1 138 ? -8.757 -3.273 -10.528 1.00 84.31 138 SER A N 1
ATOM 1056 C CA . SER A 1 138 ? -9.734 -3.720 -11.531 1.00 84.31 138 SER A CA 1
ATOM 1057 C C . SER A 1 138 ? -9.044 -4.204 -12.809 1.00 84.31 138 SER A C 1
ATOM 1059 O O . SER A 1 138 ? -9.378 -5.269 -13.326 1.00 84.31 138 SER A O 1
ATOM 1061 N N . SER A 1 139 ? -7.992 -3.502 -13.244 1.00 82.19 139 SER A N 1
ATOM 1062 C CA . SER A 1 139 ? -7.222 -3.878 -14.434 1.00 82.19 139 SER A CA 1
ATOM 1063 C C . SER A 1 139 ? -6.567 -5.264 -14.327 1.00 82.19 139 SER A C 1
ATOM 1065 O O . SER A 1 139 ? -6.446 -5.977 -15.328 1.00 82.19 139 SER A O 1
ATOM 1067 N N . TYR A 1 140 ? -6.146 -5.676 -13.127 1.00 85.50 140 TYR A N 1
ATOM 1068 C CA . TYR A 1 140 ? -5.535 -6.987 -12.905 1.00 85.50 140 TYR A CA 1
ATOM 1069 C C . TYR A 1 140 ? -6.581 -8.094 -12.832 1.00 85.50 140 TYR A C 1
ATOM 1071 O O . TYR A 1 140 ? -6.368 -9.167 -13.403 1.00 85.50 140 TYR A O 1
ATOM 1079 N N . VAL A 1 141 ? -7.714 -7.831 -12.179 1.00 86.75 141 VAL A N 1
ATOM 1080 C CA . VAL A 1 141 ? -8.835 -8.778 -12.091 1.00 86.75 141 VAL A CA 1
ATOM 1081 C C . VAL A 1 141 ? -9.392 -9.080 -13.482 1.00 86.75 141 VAL A C 1
ATOM 1083 O O . VAL A 1 141 ? -9.531 -10.249 -13.839 1.00 86.75 141 VAL A O 1
ATOM 1086 N N . ASP A 1 142 ? -9.572 -8.060 -14.324 1.00 85.25 142 ASP A N 1
ATOM 1087 C CA . ASP A 1 142 ? -10.005 -8.222 -15.722 1.00 85.25 142 ASP A CA 1
ATOM 1088 C C . ASP A 1 142 ? -9.032 -9.081 -16.551 1.00 85.25 142 ASP A C 1
ATOM 1090 O O . ASP A 1 142 ? -9.409 -9.719 -17.537 1.00 85.25 142 ASP A O 1
ATOM 1094 N N . ARG A 1 143 ? -7.760 -9.137 -16.138 1.00 82.69 143 ARG A N 1
ATOM 1095 C CA . ARG A 1 143 ? -6.698 -9.956 -16.746 1.00 82.69 143 ARG A CA 1
ATOM 1096 C C . ARG A 1 143 ? -6.541 -11.332 -16.094 1.00 82.69 143 ARG A C 1
ATOM 1098 O O . ARG A 1 143 ? -5.596 -12.051 -16.431 1.00 82.69 143 ARG A O 1
ATOM 1105 N N . GLY A 1 144 ? -7.460 -11.706 -15.208 1.00 86.19 144 GLY A N 1
ATOM 1106 C CA . GLY A 1 144 ? -7.538 -13.020 -14.575 1.00 86.19 144 GLY A CA 1
ATOM 1107 C C . GLY A 1 144 ? -6.838 -13.127 -13.223 1.00 86.19 144 GLY A C 1
ATOM 1108 O O . GLY A 1 144 ? -6.647 -14.244 -12.746 1.00 86.19 144 GLY A O 1
ATOM 1109 N N . ALA A 1 145 ? -6.434 -12.016 -12.600 1.00 88.81 145 ALA A N 1
ATOM 1110 C CA . ALA A 1 145 ? -5.935 -12.064 -11.229 1.00 88.81 145 ALA A CA 1
ATOM 1111 C C . ALA A 1 145 ? -7.063 -12.455 -10.261 1.00 88.81 145 ALA A C 1
ATOM 1113 O O . ALA A 1 145 ? -8.186 -11.962 -10.369 1.00 88.81 145 ALA A O 1
ATOM 1114 N N . SER A 1 146 ? -6.756 -13.332 -9.304 1.00 93.12 146 SER A N 1
ATOM 1115 C CA . SER A 1 146 ? -7.717 -13.722 -8.272 1.00 93.12 146 SER A CA 1
ATOM 1116 C C . SER A 1 146 ? -7.838 -12.617 -7.229 1.00 93.12 146 SER A C 1
ATOM 1118 O O . SER A 1 146 ? -6.838 -12.234 -6.622 1.00 93.12 146 SER A O 1
ATOM 1120 N N . LEU A 1 147 ? -9.063 -12.144 -7.013 1.00 93.94 147 LEU A N 1
ATOM 1121 C CA . LEU A 1 147 ? -9.417 -11.245 -5.921 1.00 93.94 147 LEU A CA 1
ATOM 1122 C C . LEU A 1 147 ? -9.932 -12.072 -4.745 1.00 93.94 147 LEU A C 1
ATOM 1124 O O . LEU A 1 147 ? -10.982 -12.707 -4.846 1.00 93.94 147 LEU A O 1
ATOM 1128 N N . ASP A 1 148 ? -9.194 -12.051 -3.641 1.00 94.88 148 ASP A N 1
ATOM 1129 C CA . ASP A 1 148 ? -9.654 -12.584 -2.362 1.00 94.88 148 ASP A CA 1
ATOM 1130 C C . ASP A 1 148 ? -10.370 -11.458 -1.604 1.00 94.88 148 ASP A C 1
ATOM 1132 O O . ASP A 1 148 ? -9.741 -10.469 -1.226 1.00 94.88 148 ASP A O 1
ATOM 1136 N N . GLY A 1 149 ? -11.681 -11.600 -1.392 1.00 95.06 149 GLY A N 1
ATOM 1137 C CA . GLY A 1 149 ? -12.484 -10.605 -0.678 1.00 95.06 149 GLY A CA 1
ATOM 1138 C C . GLY A 1 149 ? -12.109 -10.468 0.801 1.00 95.06 149 GLY A C 1
ATOM 1139 O O . GLY A 1 149 ? -11.476 -11.357 1.376 1.00 95.06 149 GLY A O 1
ATOM 1140 N N . TRP A 1 150 ? -12.494 -9.374 1.462 1.00 95.62 150 TRP A N 1
ATOM 1141 C CA . TRP A 1 150 ? -12.165 -9.174 2.885 1.00 95.62 150 TRP A CA 1
ATOM 1142 C C . TRP A 1 150 ? -12.728 -10.269 3.793 1.00 95.62 150 TRP A C 1
ATOM 1144 O O . TRP A 1 150 ? -12.047 -10.702 4.720 1.00 95.62 150 TRP A O 1
ATOM 1154 N N . GLU A 1 151 ? -13.914 -10.800 3.497 1.00 95.00 151 GLU A N 1
ATOM 1155 C CA . GLU A 1 151 ? -14.492 -11.953 4.200 1.00 95.00 151 GLU A CA 1
ATOM 1156 C C . GLU A 1 151 ? -13.630 -13.211 4.080 1.00 95.00 151 GLU A C 1
ATOM 1158 O O . GLU A 1 151 ? -13.689 -14.093 4.933 1.00 95.00 151 GLU A O 1
ATOM 1163 N N . THR A 1 152 ? -12.835 -13.285 3.018 1.00 95.44 152 THR A N 1
ATOM 1164 C CA . THR A 1 152 ? -11.918 -14.369 2.712 1.00 95.44 152 THR A CA 1
ATOM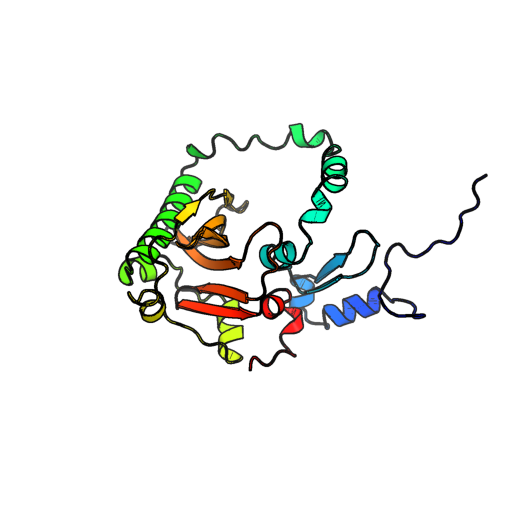 1165 C C . THR A 1 152 ? -10.545 -14.143 3.355 1.00 95.44 152 THR A C 1
ATOM 1167 O O . THR A 1 152 ? -10.007 -15.060 3.983 1.00 95.44 152 THR A O 1
ATOM 1170 N N . VAL A 1 153 ? -9.993 -12.933 3.230 1.00 94.62 153 VAL A N 1
ATOM 1171 C CA . VAL A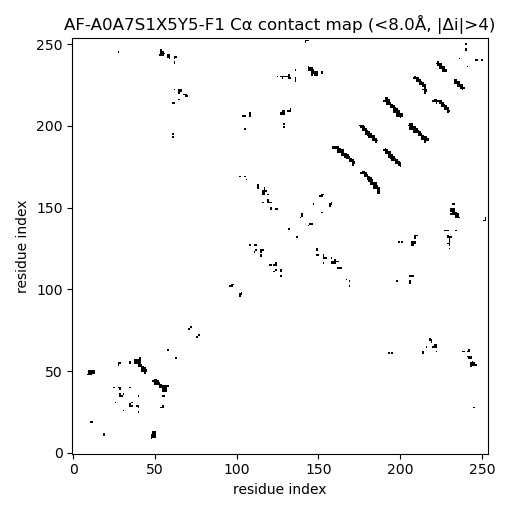 1 153 ? -8.696 -12.524 3.796 1.00 94.62 153 VAL A CA 1
ATOM 1172 C C . VAL A 1 153 ? -8.722 -12.560 5.326 1.00 94.62 153 VAL A C 1
ATOM 1174 O O . VAL A 1 153 ? -7.758 -12.999 5.947 1.00 94.62 153 VAL A O 1
ATOM 1177 N N . LEU A 1 154 ? -9.838 -12.156 5.940 1.00 95.69 154 LEU A N 1
ATOM 1178 C CA . LEU A 1 154 ? -9.983 -12.026 7.396 1.00 95.69 154 LEU A CA 1
ATOM 1179 C C . LEU A 1 154 ? -10.407 -13.315 8.111 1.00 95.69 154 LEU A C 1
ATOM 1181 O O . LEU A 1 154 ? -10.592 -13.318 9.333 1.00 95.69 154 LEU A O 1
ATOM 1185 N N . ARG A 1 155 ? -10.543 -14.431 7.384 1.00 94.50 155 ARG A N 1
ATOM 1186 C CA . ARG A 1 155 ? -10.848 -15.728 7.999 1.00 94.50 155 ARG A CA 1
ATOM 1187 C C . ARG A 1 155 ? -9.770 -16.125 8.999 1.00 94.50 155 ARG A C 1
ATOM 1189 O O . ARG A 1 155 ? -8.591 -15.884 8.779 1.00 94.50 155 ARG A O 1
ATOM 1196 N N . GLU A 1 156 ? -10.169 -16.802 10.070 1.00 91.19 156 GLU A N 1
ATOM 1197 C CA . GLU A 1 156 ? -9.262 -17.224 11.146 1.00 91.19 156 GLU A CA 1
ATOM 1198 C C . GLU A 1 156 ? -8.086 -18.084 10.666 1.00 91.19 156 GLU A C 1
ATOM 1200 O O . GLU A 1 156 ? -6.984 -17.960 11.187 1.00 91.19 156 GLU A O 1
ATOM 1205 N N . ASP A 1 157 ? -8.295 -18.898 9.632 1.00 89.94 157 ASP A N 1
ATOM 1206 C CA . ASP A 1 157 ? -7.272 -19.755 9.032 1.00 89.94 157 ASP A CA 1
ATOM 1207 C C . ASP A 1 157 ? -6.388 -19.051 7.989 1.00 89.94 157 ASP A C 1
ATOM 1209 O O . ASP A 1 157 ? -5.450 -19.662 7.476 1.00 89.94 157 ASP A O 1
ATOM 1213 N N . ARG A 1 158 ? -6.678 -17.787 7.654 1.00 88.12 158 ARG A N 1
ATOM 1214 C CA . ARG A 1 158 ? -5.955 -17.018 6.627 1.00 88.12 158 ARG A CA 1
ATOM 1215 C C . ARG A 1 158 ? -5.368 -15.698 7.112 1.00 88.12 158 ARG A C 1
ATOM 1217 O O . ARG A 1 158 ? -4.343 -15.279 6.578 1.00 88.12 158 ARG A O 1
ATOM 1224 N N . ARG A 1 159 ? -6.017 -15.031 8.067 1.00 89.75 159 ARG A N 1
ATOM 1225 C CA . ARG A 1 159 ? -5.637 -13.683 8.493 1.00 89.75 159 ARG A CA 1
ATOM 1226 C C . ARG A 1 159 ? -4.243 -13.680 9.133 1.00 89.75 159 ARG A C 1
ATOM 1228 O O . ARG A 1 159 ? -3.862 -14.665 9.772 1.00 89.75 159 ARG A O 1
ATOM 1235 N N . PRO A 1 160 ? -3.476 -12.588 9.006 1.00 84.12 160 PRO A N 1
ATOM 1236 C CA . PRO A 1 160 ? -2.111 -12.521 9.517 1.00 84.12 160 PRO A CA 1
ATOM 1237 C C . PRO A 1 160 ? -2.098 -12.249 11.033 1.00 84.12 160 PRO A C 1
ATOM 1239 O O . PRO A 1 160 ? -1.748 -11.160 11.480 1.00 84.12 160 PRO A O 1
ATOM 1242 N N . VAL A 1 161 ? -2.487 -13.249 11.833 1.00 85.38 161 VAL A N 1
ATOM 1243 C CA . VAL A 1 161 ? -2.546 -13.145 13.302 1.00 85.38 161 VAL A CA 1
ATOM 1244 C C . VAL A 1 161 ? -1.173 -12.802 13.883 1.00 85.38 161 VAL A C 1
ATOM 1246 O O . VAL A 1 161 ? -0.172 -13.464 13.584 1.00 85.38 161 VAL A O 1
ATOM 1249 N N . GLY A 1 162 ? -1.140 -11.797 14.759 1.00 83.25 162 GLY A N 1
ATOM 1250 C CA . GLY A 1 162 ? 0.073 -11.341 15.434 1.00 83.25 162 GLY A CA 1
ATOM 1251 C C . GLY A 1 162 ? 0.997 -10.508 14.549 1.00 83.25 162 GLY A C 1
ATOM 1252 O O . GLY A 1 162 ? 2.162 -10.325 14.903 1.00 83.25 162 GLY A O 1
ATOM 1253 N N . MET A 1 163 ? 0.511 -10.030 13.401 1.00 88.19 163 MET A N 1
ATOM 1254 C CA . MET A 1 163 ? 1.242 -9.064 12.593 1.00 88.19 163 MET A CA 1
ATOM 1255 C C . MET A 1 163 ? 1.256 -7.701 13.283 1.00 88.19 163 MET A C 1
ATOM 1257 O O . MET A 1 163 ? 0.235 -7.224 13.777 1.00 88.19 163 MET A O 1
ATOM 1261 N N . THR A 1 164 ? 2.414 -7.053 13.287 1.00 89.19 164 THR A N 1
ATOM 1262 C CA . THR A 1 164 ? 2.569 -5.685 13.784 1.00 89.19 164 THR A CA 1
ATOM 1263 C C . THR A 1 164 ? 3.007 -4.761 12.660 1.00 89.19 164 THR A C 1
ATOM 1265 O O . THR A 1 164 ? 3.712 -5.187 11.751 1.00 89.19 164 THR A O 1
ATOM 1268 N N . ALA A 1 165 ? 2.606 -3.494 12.737 1.00 92.38 165 ALA A N 1
ATOM 1269 C CA . ALA A 1 165 ? 3.125 -2.426 11.893 1.00 92.38 165 ALA A CA 1
ATOM 1270 C C . ALA A 1 165 ? 3.888 -1.428 12.769 1.00 92.38 165 ALA A C 1
ATOM 1272 O O . ALA A 1 165 ? 3.378 -0.989 13.805 1.00 92.38 165 ALA A O 1
ATOM 1273 N N . THR A 1 166 ? 5.117 -1.103 12.380 1.00 89.75 166 THR A N 1
ATOM 1274 C CA . THR A 1 166 ? 5.994 -0.162 13.084 1.00 89.75 166 THR A CA 1
ATOM 1275 C C . THR A 1 166 ? 6.486 0.928 12.147 1.00 89.75 166 THR A C 1
ATOM 1277 O O . THR A 1 166 ? 6.392 0.806 10.927 1.00 89.75 166 THR A O 1
ATOM 1280 N N . ASP A 1 167 ? 7.004 1.999 12.746 1.00 84.75 167 ASP A N 1
ATOM 1281 C CA . ASP A 1 167 ? 7.609 3.135 12.049 1.00 84.75 167 ASP A CA 1
ATOM 1282 C C . ASP A 1 167 ? 6.721 3.742 10.944 1.00 84.75 167 ASP A C 1
ATOM 1284 O O . ASP A 1 167 ? 7.187 3.895 9.816 1.00 84.75 167 ASP A O 1
ATOM 1288 N N . PRO A 1 168 ? 5.439 4.067 11.227 1.00 91.62 168 PRO A N 1
ATOM 1289 C CA . PRO A 1 168 ? 4.593 4.693 10.227 1.00 91.62 168 PRO A CA 1
ATOM 1290 C C . PRO A 1 168 ? 5.076 6.123 9.951 1.00 91.62 168 PRO A C 1
ATOM 1292 O O . PRO A 1 168 ? 5.076 6.967 10.852 1.00 91.62 168 PRO A O 1
ATOM 1295 N N . ASP A 1 169 ? 5.461 6.384 8.707 1.00 89.75 169 ASP A N 1
ATOM 1296 C CA . ASP A 1 169 ? 5.847 7.701 8.203 1.00 89.75 169 ASP A CA 1
ATOM 1297 C C . ASP A 1 169 ? 4.787 8.218 7.234 1.00 89.75 169 ASP A C 1
ATOM 1299 O O . ASP A 1 169 ? 4.382 7.495 6.320 1.00 89.75 169 ASP A O 1
ATOM 1303 N N . PHE A 1 170 ? 4.329 9.451 7.451 1.00 90.12 170 PHE A N 1
ATOM 1304 C CA . PHE A 1 170 ? 3.195 10.039 6.742 1.00 90.12 170 PHE A CA 1
ATOM 1305 C C . PHE A 1 170 ? 3.627 11.248 5.920 1.00 90.12 170 PHE A C 1
ATOM 1307 O O . PHE A 1 170 ? 4.325 12.136 6.408 1.00 90.12 170 PHE A O 1
ATOM 1314 N N . VAL A 1 171 ? 3.119 11.323 4.695 1.00 90.06 171 VAL A N 1
ATOM 1315 C CA . VAL A 1 171 ? 3.255 12.484 3.817 1.00 90.06 171 VAL A CA 1
ATOM 1316 C C . VAL A 1 171 ? 1.866 12.902 3.367 1.00 90.06 171 VAL A C 1
ATOM 1318 O O . VAL A 1 171 ? 1.136 12.090 2.809 1.00 90.06 171 VAL A O 1
ATOM 1321 N N . VAL A 1 172 ? 1.516 14.165 3.593 1.00 88.88 172 VAL A N 1
ATOM 1322 C CA . VAL A 1 172 ? 0.252 14.763 3.142 1.00 88.88 172 VAL A CA 1
ATOM 1323 C C . VAL A 1 172 ? 0.520 15.599 1.893 1.00 88.88 172 VAL A C 1
ATOM 1325 O O . VAL A 1 172 ? 1.542 16.289 1.807 1.00 88.88 172 VAL A O 1
ATOM 1328 N N . SER A 1 173 ? -0.373 15.524 0.910 1.00 87.44 173 SER A N 1
ATOM 1329 C CA . SER A 1 173 ? -0.298 16.330 -0.304 1.00 87.44 173 SER A CA 1
ATOM 1330 C C . SER A 1 173 ? -0.370 17.834 0.016 1.00 87.44 173 SER A C 1
ATOM 1332 O O . SER A 1 173 ? -0.972 18.237 1.013 1.00 87.44 173 SER A O 1
ATOM 1334 N N . PRO A 1 174 ? 0.201 18.716 -0.828 1.00 81.88 174 PRO A N 1
ATOM 1335 C CA . PRO A 1 174 ? 0.161 20.163 -0.589 1.00 81.88 174 PRO A CA 1
ATOM 1336 C C . PRO A 1 174 ? -1.247 20.774 -0.504 1.00 81.88 174 PRO A C 1
ATOM 1338 O O . PRO A 1 174 ? -1.411 21.829 0.104 1.00 81.88 174 PRO A O 1
ATOM 1341 N N . ASP A 1 175 ? -2.248 20.148 -1.127 1.00 86.38 175 ASP A N 1
ATOM 1342 C CA . ASP A 1 175 ? -3.657 20.560 -1.066 1.00 86.38 175 ASP A CA 1
ATOM 1343 C C . ASP A 1 175 ? -4.428 19.944 0.117 1.00 86.38 175 ASP A C 1
ATOM 1345 O O . ASP A 1 175 ? -5.595 20.281 0.336 1.00 86.38 175 ASP A O 1
ATOM 1349 N N . GLY A 1 176 ? -3.782 19.071 0.897 1.00 88.00 176 GLY A N 1
ATOM 1350 C CA . GLY A 1 176 ? -4.358 18.435 2.077 1.00 88.00 176 GLY A CA 1
ATOM 1351 C C . GLY A 1 176 ? -5.483 17.444 1.778 1.00 88.00 176 GLY A C 1
ATOM 1352 O O . GLY A 1 176 ? -6.286 17.184 2.670 1.00 88.00 176 GLY A O 1
ATOM 1353 N N . GLN A 1 177 ? -5.596 16.943 0.543 1.00 92.12 177 GLN A N 1
ATOM 1354 C CA . GLN A 1 177 ? -6.668 16.024 0.129 1.00 92.12 177 GLN A CA 1
ATOM 1355 C C . GLN A 1 177 ? -6.228 14.559 0.040 1.00 92.12 177 GLN A C 1
ATOM 1357 O O . GLN A 1 177 ? -7.077 13.670 0.085 1.00 92.12 177 GLN A O 1
ATOM 1362 N N . GLU A 1 178 ? -4.925 14.304 -0.058 1.00 93.62 178 GLU A N 1
ATOM 1363 C CA . GLU A 1 178 ? -4.341 12.970 -0.195 1.00 93.62 178 GLU A CA 1
ATOM 1364 C C . GLU A 1 178 ? -3.217 12.788 0.827 1.00 93.62 178 GLU A C 1
ATOM 1366 O O . GLU A 1 178 ? -2.546 13.742 1.236 1.00 93.62 178 GLU A O 1
ATOM 1371 N N . ALA A 1 179 ? -2.992 11.550 1.246 1.00 93.62 179 ALA A N 1
ATOM 1372 C CA . ALA A 1 179 ? -1.884 11.203 2.113 1.00 93.62 179 ALA A CA 1
ATOM 1373 C C . ALA A 1 179 ? -1.350 9.801 1.822 1.00 93.62 179 ALA A C 1
ATOM 1375 O O . ALA A 1 179 ? -2.088 8.874 1.483 1.00 93.62 179 ALA A O 1
ATOM 1376 N N . TRP A 1 180 ? -0.049 9.634 2.029 1.00 93.56 180 TRP A N 1
ATOM 1377 C CA . TRP A 1 180 ? 0.643 8.357 1.940 1.00 93.56 180 TRP A CA 1
ATOM 1378 C C . TRP A 1 180 ? 1.245 8.009 3.289 1.00 93.56 180 TRP A C 1
ATOM 1380 O O . TRP A 1 180 ? 1.817 8.866 3.959 1.00 93.56 180 TRP A O 1
ATOM 1390 N N . CYS A 1 181 ? 1.140 6.741 3.670 1.00 93.88 181 CYS A N 1
ATOM 1391 C CA . CYS A 1 181 ? 1.840 6.185 4.817 1.00 93.88 181 CYS A CA 1
ATOM 1392 C C . CYS A 1 181 ? 2.746 5.060 4.344 1.00 93.88 181 CYS A C 1
ATOM 1394 O O . CYS A 1 181 ? 2.264 4.150 3.672 1.00 93.88 181 CYS A O 1
ATOM 1396 N N . THR A 1 182 ? 4.013 5.077 4.747 1.00 92.56 182 THR A N 1
ATOM 1397 C CA . THR A 1 182 ? 4.871 3.888 4.675 1.00 92.56 182 THR A CA 1
ATOM 1398 C C . THR A 1 182 ? 5.087 3.319 6.068 1.00 92.56 182 THR A C 1
ATOM 1400 O O . THR A 1 182 ? 5.133 4.075 7.034 1.00 92.56 182 THR A O 1
ATOM 1403 N N . SER A 1 183 ? 5.170 1.999 6.200 1.00 92.25 183 SER A N 1
ATOM 1404 C CA . SER A 1 183 ? 5.440 1.332 7.478 1.00 92.25 183 SER A CA 1
ATOM 1405 C C . SER A 1 183 ? 6.128 -0.015 7.274 1.00 92.25 183 SER A C 1
ATOM 1407 O O . SER A 1 183 ? 6.103 -0.598 6.186 1.00 92.25 183 SER A O 1
ATOM 1409 N N . ILE A 1 184 ? 6.742 -0.529 8.339 1.00 91.94 184 ILE A N 1
ATOM 1410 C CA . ILE A 1 184 ? 7.318 -1.873 8.356 1.00 91.94 184 ILE A CA 1
ATOM 1411 C C . ILE A 1 184 ? 6.333 -2.828 9.016 1.00 91.94 184 ILE A C 1
ATOM 1413 O O . ILE A 1 184 ? 6.026 -2.706 10.201 1.00 91.94 184 ILE A O 1
ATOM 1417 N N . GLU A 1 185 ? 5.858 -3.810 8.259 1.00 93.31 185 GLU A N 1
ATOM 1418 C CA . GLU A 1 185 ? 5.059 -4.907 8.795 1.00 93.31 185 GLU A CA 1
ATOM 1419 C C . GLU A 1 185 ? 5.988 -6.034 9.242 1.00 93.31 185 GLU A C 1
ATOM 1421 O O . GLU A 1 185 ? 6.899 -6.427 8.514 1.00 93.31 185 GLU A O 1
ATOM 1426 N N . THR A 1 186 ? 5.753 -6.595 10.423 1.00 91.38 186 THR A N 1
ATOM 1427 C CA . THR A 1 186 ? 6.430 -7.803 10.900 1.00 91.38 186 THR A CA 1
ATOM 1428 C C . THR A 1 186 ? 5.396 -8.897 11.089 1.00 91.38 186 THR A C 1
ATOM 1430 O O . THR A 1 186 ? 4.500 -8.776 11.923 1.00 91.38 186 THR A O 1
ATOM 1433 N N . VAL A 1 187 ? 5.513 -9.981 10.321 1.00 87.12 187 VAL A N 1
ATOM 1434 C CA . VAL A 1 187 ? 4.659 -11.163 10.508 1.00 87.12 187 VAL A CA 1
ATOM 1435 C C . VAL A 1 187 ? 5.169 -12.009 11.675 1.00 87.12 187 VAL A C 1
ATOM 1437 O O . VAL A 1 187 ? 6.343 -11.939 12.036 1.00 87.12 187 VAL A O 1
ATOM 1440 N N . SER A 1 188 ? 4.325 -12.878 12.232 1.00 78.44 188 SER A N 1
ATOM 1441 C CA . SER A 1 188 ? 4.647 -13.714 13.405 1.00 78.44 188 SER A CA 1
ATOM 1442 C C . SER A 1 188 ? 5.909 -14.587 13.261 1.00 78.44 188 SER A C 1
ATOM 1444 O O . SER A 1 188 ? 6.538 -14.935 14.258 1.00 78.44 188 SER A O 1
ATOM 1446 N N . GLY A 1 189 ? 6.329 -14.899 12.030 1.00 78.44 189 GLY A N 1
ATOM 1447 C CA . GLY A 1 189 ? 7.590 -15.589 11.728 1.00 78.44 189 GLY A CA 1
ATOM 1448 C C . GLY A 1 189 ? 8.844 -14.700 11.697 1.00 78.44 189 GLY A C 1
ATOM 1449 O O . GLY A 1 189 ? 9.916 -15.192 11.353 1.00 78.44 189 GLY A O 1
ATOM 1450 N N . GLY A 1 190 ? 8.726 -13.402 11.991 1.00 82.25 190 GLY A N 1
ATOM 1451 C CA . GLY A 1 190 ? 9.825 -12.429 11.988 1.00 82.25 190 GLY A CA 1
ATOM 1452 C C . GLY A 1 190 ? 10.238 -11.921 10.603 1.00 82.25 190 GLY A C 1
ATOM 1453 O O . GLY A 1 190 ? 11.215 -11.186 10.494 1.00 82.25 190 GLY A O 1
ATOM 1454 N N . SER A 1 191 ? 9.524 -12.309 9.541 1.00 86.69 191 SER A N 1
ATOM 1455 C CA . SER A 1 191 ? 9.740 -11.725 8.212 1.00 86.69 191 SER A CA 1
ATOM 1456 C C . SER A 1 191 ? 9.160 -10.315 8.166 1.00 86.69 191 SER A C 1
ATOM 1458 O O . SER A 1 191 ? 8.097 -10.061 8.734 1.00 86.69 191 SER A O 1
ATOM 1460 N N . THR A 1 192 ? 9.854 -9.418 7.475 1.00 90.38 192 THR A N 1
ATOM 1461 C CA . THR A 1 192 ? 9.454 -8.020 7.340 1.00 90.38 192 THR A CA 1
ATOM 1462 C C . THR A 1 192 ? 8.905 -7.725 5.952 1.00 90.38 192 THR A C 1
ATOM 1464 O O . THR A 1 192 ? 9.392 -8.256 4.947 1.00 90.38 192 THR A O 1
ATOM 1467 N N . LEU A 1 193 ? 7.896 -6.864 5.897 1.00 91.38 193 LEU A N 1
ATOM 1468 C CA . LEU A 1 193 ? 7.331 -6.322 4.670 1.00 91.38 193 LEU A CA 1
ATOM 1469 C C . LEU A 1 193 ? 7.382 -4.790 4.731 1.0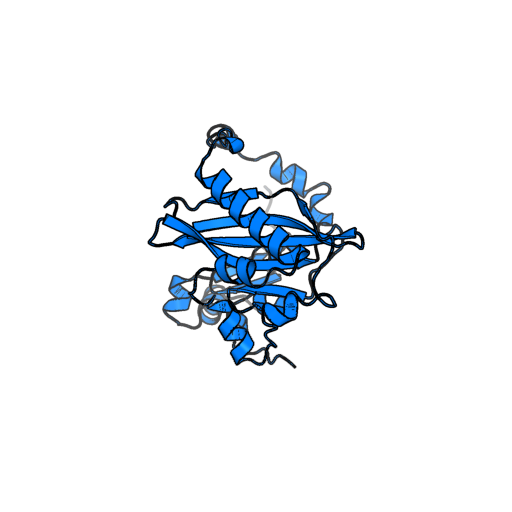0 91.38 193 LEU A C 1
ATOM 1471 O O . LEU A 1 193 ? 7.322 -4.209 5.813 1.00 91.38 193 LEU A O 1
ATOM 1475 N N . LEU A 1 194 ? 7.515 -4.149 3.574 1.00 91.69 194 LEU A N 1
ATOM 1476 C CA . LEU A 1 194 ? 7.305 -2.712 3.429 1.00 91.69 194 LEU A CA 1
ATOM 1477 C C . LEU A 1 194 ? 5.872 -2.520 2.957 1.00 91.69 194 LEU A C 1
ATOM 1479 O O . LEU A 1 194 ? 5.505 -3.041 1.898 1.00 91.69 194 LEU A O 1
ATOM 1483 N N . ALA A 1 195 ? 5.097 -1.787 3.743 1.00 93.25 195 ALA A N 1
ATOM 1484 C CA . ALA A 1 195 ? 3.728 -1.448 3.423 1.00 93.25 195 ALA A CA 1
ATOM 1485 C C . ALA A 1 195 ? 3.596 0.018 3.043 1.00 93.25 195 ALA A C 1
ATOM 1487 O O . ALA A 1 195 ? 4.234 0.881 3.643 1.00 93.25 195 ALA A O 1
ATOM 1488 N N . THR A 1 196 ? 2.711 0.269 2.087 1.00 93.81 196 THR A N 1
ATOM 1489 C CA . THR A 1 196 ? 2.320 1.601 1.642 1.00 93.81 196 THR A CA 1
ATOM 1490 C C . THR A 1 196 ? 0.806 1.687 1.652 1.00 93.81 196 THR A C 1
ATOM 1492 O O . THR A 1 196 ? 0.122 0.868 1.038 1.00 93.81 196 THR A O 1
ATOM 1495 N N . GLN A 1 197 ? 0.267 2.677 2.350 1.00 94.88 197 GLN A N 1
ATOM 1496 C CA . GLN A 1 197 ? -1.151 3.008 2.340 1.00 94.88 197 GLN A CA 1
ATOM 1497 C C . GLN A 1 197 ? -1.353 4.342 1.639 1.00 94.88 197 GLN A C 1
ATOM 1499 O O . GLN A 1 197 ? -0.610 5.289 1.883 1.00 94.88 197 GLN A O 1
ATOM 1504 N N . HIS A 1 198 ? -2.377 4.404 0.798 1.00 94.31 198 HIS A N 1
ATOM 1505 C CA . HIS A 1 198 ? -2.865 5.627 0.181 1.00 94.31 198 HIS A CA 1
ATOM 1506 C C . HIS A 1 198 ? -4.220 5.975 0.791 1.00 94.31 198 HIS A C 1
ATOM 1508 O O . HIS A 1 198 ? -5.088 5.102 0.922 1.00 94.31 198 HIS A O 1
ATOM 1514 N N . MET A 1 199 ? -4.378 7.229 1.192 1.00 95.56 199 MET A N 1
ATOM 1515 C CA . MET A 1 199 ? -5.532 7.745 1.911 1.00 95.56 199 MET A CA 1
ATOM 1516 C C . MET A 1 199 ? -6.023 9.016 1.233 1.00 95.56 199 MET A C 1
ATOM 1518 O O . MET A 1 199 ? -5.219 9.869 0.873 1.00 95.56 199 MET A O 1
ATOM 1522 N N . ASP A 1 20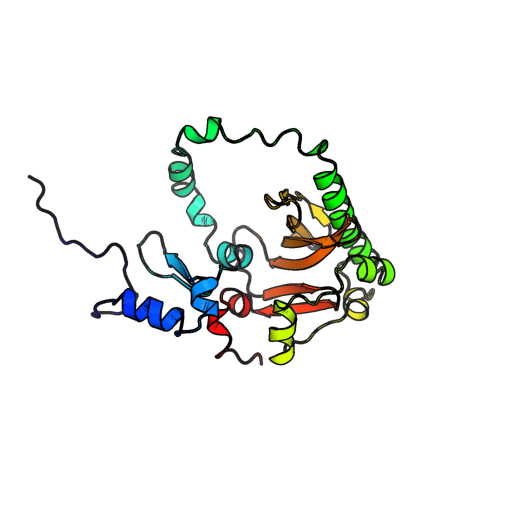0 ? -7.338 9.162 1.151 1.00 95.00 200 ASP A N 1
ATOM 1523 C CA . ASP A 1 200 ? -7.988 10.360 0.633 1.00 95.00 200 ASP A CA 1
ATOM 1524 C C . ASP A 1 200 ? -8.903 10.953 1.696 1.00 95.00 200 ASP A C 1
ATOM 1526 O O . ASP A 1 200 ? -9.593 10.224 2.422 1.00 95.00 200 ASP A O 1
ATOM 1530 N N . LEU A 1 201 ? -9.007 12.276 1.694 1.00 94.19 201 LEU A N 1
ATOM 1531 C CA . LEU A 1 201 ? -10.071 12.977 2.386 1.00 94.19 201 LEU A CA 1
ATOM 1532 C C . LEU A 1 201 ? -11.379 12.794 1.600 1.00 94.19 201 LEU A C 1
ATOM 1534 O O . LEU A 1 201 ? -11.453 12.978 0.379 1.00 94.19 201 LEU A O 1
ATOM 1538 N N . SER A 1 202 ? -12.429 12.354 2.283 1.00 92.62 202 SER A N 1
ATOM 1539 C CA . SER A 1 202 ? -13.770 12.250 1.706 1.00 92.62 202 SER A CA 1
ATOM 1540 C C . SER A 1 202 ? -14.468 13.611 1.659 1.00 92.62 202 SER A C 1
ATOM 1542 O O . SER A 1 202 ? -14.079 14.558 2.339 1.00 92.62 202 SER A O 1
ATOM 1544 N N . GLU A 1 203 ? -15.569 13.696 0.909 1.00 90.00 203 GLU A N 1
ATOM 1545 C CA . GLU A 1 203 ? -16.407 14.905 0.843 1.00 90.00 203 GLU A CA 1
ATOM 1546 C C . GLU A 1 203 ? -16.969 15.323 2.214 1.00 90.00 203 GLU A C 1
ATOM 1548 O O . GLU A 1 203 ? -17.281 16.492 2.430 1.00 90.00 203 GLU A O 1
ATOM 1553 N N . ASN A 1 204 ? -17.060 14.377 3.155 1.00 91.12 204 ASN A N 1
ATOM 1554 C CA . ASN A 1 204 ? -17.530 14.612 4.518 1.00 91.12 204 ASN A CA 1
ATOM 1555 C C . ASN A 1 204 ? -16.406 15.028 5.483 1.00 91.12 204 ASN A C 1
ATOM 1557 O O . ASN A 1 204 ? -16.670 15.214 6.669 1.00 91.12 204 ASN A O 1
ATOM 1561 N N . GLY A 1 205 ? -15.166 15.163 5.001 1.00 92.00 205 GLY A N 1
ATOM 1562 C CA . GLY A 1 205 ? -14.004 15.495 5.827 1.00 92.00 205 GLY A CA 1
ATOM 1563 C C . GLY A 1 205 ? -13.427 14.314 6.610 1.00 92.00 205 GLY A C 1
ATOM 1564 O O . GLY A 1 205 ? -12.646 14.526 7.526 1.00 92.00 205 GLY A O 1
ATOM 1565 N N . GLU A 1 206 ? -13.797 13.076 6.274 1.00 94.81 206 GLU A N 1
ATOM 1566 C CA . GLU A 1 206 ? -13.227 11.872 6.892 1.00 94.81 206 GLU A CA 1
ATOM 1567 C C . GLU A 1 206 ? -12.129 11.275 6.008 1.00 94.81 206 GLU A C 1
ATOM 1569 O O . GLU A 1 206 ? -12.350 11.080 4.809 1.00 94.81 206 GLU A O 1
ATOM 1574 N N . TRP A 1 207 ? -10.979 10.940 6.595 1.00 96.81 207 TRP A N 1
ATOM 1575 C CA . TRP A 1 207 ? -9.918 10.194 5.916 1.00 96.81 207 TRP A CA 1
ATOM 1576 C C . TRP A 1 207 ? -10.302 8.728 5.726 1.00 96.81 207 TRP A C 1
ATOM 1578 O O . TRP A 1 207 ? -10.689 8.046 6.678 1.00 96.81 207 TRP A O 1
ATOM 1588 N N . LEU A 1 208 ? -10.138 8.229 4.502 1.00 96.88 208 LEU A N 1
ATOM 1589 C CA . LEU A 1 208 ? -10.436 6.850 4.121 1.00 96.88 208 LEU A CA 1
ATOM 1590 C C . LEU A 1 208 ? -9.291 6.253 3.302 1.00 96.88 208 LEU A C 1
ATOM 1592 O O . LEU A 1 208 ? -8.617 6.951 2.547 1.00 96.88 208 LEU A O 1
ATOM 1596 N N . LEU A 1 209 ? -9.098 4.941 3.414 1.00 96.06 209 LEU A N 1
ATOM 1597 C CA . LEU A 1 209 ? -8.147 4.199 2.594 1.00 96.06 209 LEU A CA 1
ATOM 1598 C C . LEU A 1 209 ? -8.636 4.107 1.149 1.00 96.06 209 LEU A C 1
ATOM 1600 O O . LEU A 1 209 ? -9.789 3.769 0.879 1.00 96.06 209 LEU A O 1
ATOM 1604 N N . VAL A 1 210 ? -7.721 4.326 0.217 1.00 93.94 210 VAL A N 1
ATOM 1605 C CA . VAL A 1 210 ? -7.923 4.079 -1.217 1.00 93.94 210 VAL A CA 1
ATOM 1606 C C . VAL A 1 210 ? -7.136 2.856 -1.669 1.00 93.94 210 VAL A C 1
ATOM 1608 O O . VAL A 1 210 ? -7.575 2.120 -2.551 1.00 93.94 210 VAL A O 1
ATOM 1611 N N . GLY A 1 211 ? -5.989 2.607 -1.040 1.00 93.12 211 GLY A N 1
ATOM 1612 C CA . GLY A 1 211 ? -5.152 1.461 -1.351 1.00 93.12 211 GLY A CA 1
ATOM 1613 C C . GLY A 1 211 ? -4.249 1.076 -0.191 1.00 93.12 211 GLY A C 1
ATOM 1614 O O . GLY A 1 211 ? -3.787 1.925 0.569 1.00 93.12 211 GLY A O 1
ATOM 1615 N N . HIS A 1 212 ? -3.968 -0.215 -0.084 1.00 94.25 212 HIS A N 1
ATOM 1616 C CA . HIS A 1 212 ? -2.854 -0.754 0.693 1.00 94.25 212 HIS A CA 1
ATOM 1617 C C . HIS A 1 212 ? -2.021 -1.637 -0.228 1.00 94.25 212 HIS A C 1
ATOM 1619 O O . HIS A 1 212 ? -2.554 -2.387 -1.044 1.00 94.25 212 HIS A O 1
ATOM 1625 N N . GLN A 1 213 ? -0.709 -1.527 -0.128 1.00 92.69 213 GLN A N 1
ATOM 1626 C CA . GLN A 1 213 ? 0.236 -2.378 -0.823 1.00 92.69 213 GLN A CA 1
ATOM 1627 C C . GLN A 1 213 ? 1.247 -2.893 0.188 1.00 92.69 213 GLN A C 1
ATOM 1629 O O . GLN A 1 213 ? 1.690 -2.139 1.044 1.00 92.69 213 GLN A O 1
ATOM 1634 N N . THR A 1 214 ? 1.658 -4.150 0.057 1.00 92.44 214 THR A N 1
ATOM 1635 C CA . THR A 1 214 ? 2.772 -4.692 0.834 1.00 92.44 214 THR A CA 1
ATOM 1636 C C . THR A 1 214 ? 3.693 -5.551 -0.027 1.00 92.44 214 THR A C 1
ATOM 1638 O O . THR A 1 214 ? 3.250 -6.278 -0.929 1.00 92.44 214 THR A O 1
ATOM 1641 N N . ILE A 1 215 ? 4.996 -5.440 0.228 1.00 90.06 215 ILE A N 1
ATOM 1642 C CA . ILE A 1 215 ? 6.056 -6.186 -0.453 1.00 90.06 215 ILE A CA 1
ATOM 1643 C C . ILE A 1 215 ? 7.040 -6.794 0.547 1.00 90.06 215 ILE A C 1
ATOM 1645 O O . ILE A 1 215 ? 7.348 -6.169 1.557 1.00 90.06 215 ILE A O 1
ATOM 1649 N N . PRO A 1 216 ? 7.627 -7.971 0.261 1.00 89.19 216 PRO A N 1
ATOM 1650 C CA . PRO A 1 216 ? 8.754 -8.480 1.036 1.00 89.19 216 PRO A CA 1
ATOM 1651 C C . PRO A 1 216 ? 9.895 -7.461 1.124 1.00 89.19 216 PRO A C 1
ATOM 1653 O O . PRO A 1 216 ? 10.343 -6.950 0.096 1.00 89.19 216 PRO A O 1
ATOM 1656 N N . TYR A 1 217 ? 10.389 -7.207 2.338 1.00 85.62 217 TYR A N 1
ATOM 1657 C CA . TYR A 1 217 ? 11.396 -6.182 2.603 1.00 85.62 217 TYR A CA 1
ATOM 1658 C C . TYR A 1 217 ? 12.499 -6.695 3.528 1.00 85.62 217 TYR A C 1
ATOM 1660 O O . TYR A 1 217 ? 12.224 -7.324 4.544 1.00 85.62 217 TYR A O 1
ATOM 1668 N N . GLY A 1 218 ? 13.760 -6.425 3.188 1.00 80.44 218 GLY A N 1
ATOM 1669 C CA . GLY A 1 218 ? 14.923 -6.806 3.989 1.00 80.44 218 GLY A CA 1
ATOM 1670 C C . GLY A 1 218 ? 16.230 -6.727 3.199 1.00 80.44 218 GLY A C 1
ATOM 1671 O O . GLY A 1 218 ? 16.215 -6.618 1.975 1.00 80.44 218 GLY A O 1
ATOM 1672 N N . LYS A 1 219 ? 17.363 -6.821 3.908 1.00 70.56 219 LYS A N 1
ATOM 1673 C CA . LYS A 1 219 ? 18.718 -6.543 3.390 1.00 70.56 219 LYS A CA 1
ATOM 1674 C C . LYS A 1 219 ? 19.067 -7.239 2.064 1.00 70.56 219 LYS A C 1
ATOM 1676 O O . LYS A 1 219 ? 19.748 -6.655 1.229 1.00 70.56 219 LYS A O 1
ATOM 1681 N N . ASP A 1 220 ? 18.583 -8.463 1.868 1.00 72.50 220 ASP A N 1
ATOM 1682 C CA . ASP A 1 220 ? 18.863 -9.282 0.681 1.00 72.50 220 ASP A CA 1
ATOM 1683 C C . ASP A 1 220 ? 17.571 -9.840 0.053 1.00 72.50 220 ASP A C 1
ATOM 1685 O O . ASP A 1 220 ? 17.560 -10.906 -0.571 1.00 72.50 220 ASP A O 1
ATOM 1689 N N . ILE A 1 221 ? 16.454 -9.134 0.245 1.00 75.06 221 ILE A N 1
ATOM 1690 C CA . ILE A 1 221 ? 15.139 -9.550 -0.242 1.00 75.06 221 ILE A CA 1
ATOM 1691 C C . ILE A 1 221 ? 14.797 -8.779 -1.515 1.00 75.06 221 ILE A C 1
ATOM 1693 O O . ILE A 1 221 ? 14.720 -7.558 -1.520 1.00 75.06 221 ILE A O 1
ATOM 1697 N N . ILE A 1 222 ? 14.541 -9.525 -2.591 1.00 77.56 222 ILE A N 1
ATOM 1698 C CA . ILE A 1 222 ? 13.935 -8.999 -3.816 1.00 77.56 222 ILE A CA 1
ATOM 1699 C C . ILE A 1 222 ? 12.458 -9.379 -3.794 1.00 77.56 222 ILE A C 1
ATOM 1701 O O . ILE A 1 222 ? 12.128 -10.573 -3.784 1.00 77.56 222 ILE A O 1
ATOM 1705 N N . ALA A 1 223 ? 11.570 -8.386 -3.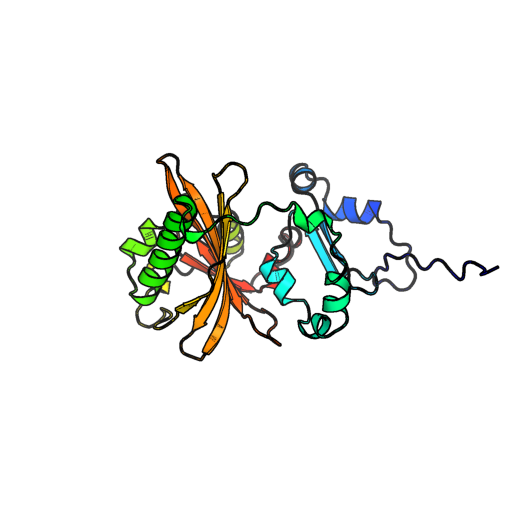837 1.00 80.19 223 ALA A N 1
ATOM 1706 C CA . ALA A 1 223 ? 10.136 -8.631 -3.903 1.00 80.19 223 ALA A CA 1
ATOM 1707 C C . ALA A 1 223 ? 9.785 -9.326 -5.229 1.00 80.19 223 ALA A C 1
ATOM 1709 O O . ALA A 1 223 ? 9.916 -8.771 -6.320 1.00 80.19 223 ALA A O 1
ATOM 1710 N N . LYS A 1 224 ? 9.359 -10.591 -5.150 1.00 82.75 224 LYS A N 1
ATOM 1711 C CA . LYS A 1 224 ? 8.868 -11.353 -6.315 1.00 82.75 224 LYS A CA 1
ATOM 1712 C C . LYS A 1 224 ? 7.363 -11.229 -6.490 1.00 82.75 224 LYS A C 1
ATOM 1714 O O . LYS A 1 224 ? 6.866 -11.325 -7.611 1.00 82.75 224 LYS A O 1
ATOM 1719 N N . VAL A 1 225 ? 6.669 -11.036 -5.380 1.00 85.94 225 VAL A N 1
ATOM 1720 C CA . VAL A 1 225 ? 5.223 -10.903 -5.277 1.00 85.94 225 VAL A CA 1
ATOM 1721 C C . VAL A 1 225 ? 4.956 -9.670 -4.431 1.00 85.94 225 VAL A C 1
ATOM 1723 O O . VAL A 1 225 ? 5.728 -9.379 -3.517 1.00 85.94 225 VAL A O 1
ATOM 1726 N N . LEU A 1 226 ? 3.886 -8.967 -4.756 1.00 90.12 226 LEU A N 1
ATOM 1727 C CA . LEU A 1 226 ? 3.289 -7.942 -3.920 1.00 90.12 226 LEU A CA 1
ATOM 1728 C C . LEU A 1 226 ? 1.830 -8.289 -3.682 1.00 90.12 226 LEU A C 1
ATOM 1730 O O . LEU A 1 226 ? 1.213 -8.990 -4.491 1.00 90.12 226 LEU A O 1
ATOM 1734 N N . LEU A 1 227 ? 1.295 -7.784 -2.586 1.00 91.44 227 LEU A N 1
ATOM 1735 C CA . LEU A 1 227 ? -0.132 -7.784 -2.325 1.00 91.44 227 LEU A CA 1
ATOM 1736 C C . LEU A 1 227 ? -0.620 -6.346 -2.470 1.00 91.44 227 LEU A C 1
ATOM 1738 O O . LEU A 1 227 ? 0.007 -5.436 -1.936 1.00 91.44 227 LEU A O 1
ATOM 1742 N N . THR A 1 228 ? -1.706 -6.147 -3.205 1.00 92.19 228 THR A N 1
ATOM 1743 C CA . THR A 1 228 ? -2.397 -4.859 -3.295 1.00 92.19 228 THR A CA 1
ATOM 1744 C C . THR A 1 228 ? -3.853 -5.058 -2.908 1.00 92.19 228 THR A C 1
ATOM 1746 O O . THR A 1 228 ? -4.456 -6.062 -3.292 1.00 92.19 228 THR A O 1
ATOM 1749 N N . CYS A 1 229 ? -4.396 -4.146 -2.114 1.00 93.44 229 CYS A N 1
ATOM 1750 C CA . CYS A 1 229 ? -5.727 -4.243 -1.544 1.00 93.44 229 CYS A CA 1
ATOM 1751 C C . CYS A 1 229 ? -6.504 -2.935 -1.714 1.00 93.44 229 CYS A C 1
ATOM 1753 O O . CYS A 1 229 ? -5.925 -1.848 -1.650 1.00 93.44 229 CYS A O 1
ATOM 1755 N N . ASP A 1 230 ? -7.818 -3.060 -1.887 1.00 93.88 230 ASP A N 1
ATOM 1756 C CA . ASP A 1 230 ? -8.788 -1.963 -1.869 1.00 93.88 230 ASP A CA 1
ATOM 1757 C C . ASP A 1 230 ? -10.047 -2.359 -1.075 1.00 93.88 230 ASP A C 1
ATOM 1759 O O . ASP A 1 230 ? -10.074 -3.387 -0.394 1.00 93.88 230 ASP A O 1
ATOM 1763 N N . ALA A 1 231 ? -11.117 -1.566 -1.185 1.00 94.31 231 ALA A N 1
ATOM 1764 C CA . ALA A 1 231 ? -12.412 -1.819 -0.546 1.00 94.31 231 ALA A CA 1
ATOM 1765 C C . ALA A 1 231 ? -12.975 -3.236 -0.751 1.00 94.31 231 ALA A C 1
ATOM 1767 O O . ALA A 1 231 ? -13.766 -3.710 0.063 1.00 94.31 231 ALA A O 1
ATOM 1768 N N . ARG A 1 232 ? -12.597 -3.924 -1.833 1.00 93.44 232 ARG A N 1
ATOM 1769 C CA . ARG A 1 232 ? -13.129 -5.244 -2.184 1.00 93.44 232 ARG A CA 1
ATOM 1770 C C . ARG A 1 232 ? -12.349 -6.380 -1.539 1.00 93.44 232 ARG A C 1
ATOM 1772 O O . ARG A 1 232 ? -12.927 -7.439 -1.326 1.00 93.44 232 ARG A O 1
ATOM 1779 N N . GLY A 1 233 ? -11.065 -6.185 -1.254 1.00 93.75 233 GLY A N 1
ATOM 1780 C CA . GLY A 1 233 ? -10.165 -7.230 -0.775 1.00 93.75 233 GLY A CA 1
ATOM 1781 C C . GLY A 1 233 ? -8.762 -7.063 -1.337 1.00 93.75 233 GLY A C 1
ATOM 1782 O O . GLY A 1 233 ? -8.341 -5.946 -1.629 1.00 93.75 233 GLY A O 1
ATOM 1783 N N . CYS A 1 234 ? -8.044 -8.171 -1.511 1.00 93.75 234 CYS A N 1
ATOM 1784 C CA . CYS A 1 234 ? -6.645 -8.170 -1.925 1.00 93.75 234 CYS A CA 1
ATOM 1785 C C . CYS A 1 234 ? -6.381 -9.033 -3.165 1.00 93.75 234 CYS A C 1
ATOM 1787 O O . CYS A 1 234 ? -7.002 -10.076 -3.379 1.00 93.75 234 CYS A O 1
ATOM 1789 N N . VAL A 1 235 ? -5.387 -8.622 -3.951 1.00 93.25 235 VAL A N 1
ATOM 1790 C CA . VAL A 1 235 ? -4.857 -9.355 -5.103 1.00 93.25 235 VAL A CA 1
ATOM 1791 C C . VAL A 1 235 ? -3.353 -9.538 -4.934 1.00 93.25 235 VAL A C 1
ATOM 1793 O O . VAL A 1 235 ? -2.610 -8.577 -4.728 1.00 93.25 235 VAL A O 1
ATOM 1796 N N . ALA A 1 236 ? -2.889 -10.782 -5.057 1.00 91.62 236 ALA A N 1
ATOM 1797 C CA . ALA A 1 236 ? -1.465 -11.094 -5.109 1.00 91.62 236 ALA A CA 1
ATOM 1798 C C . ALA A 1 236 ? -0.964 -11.020 -6.557 1.00 91.62 236 ALA A C 1
ATOM 1800 O O . ALA A 1 236 ? -1.489 -11.693 -7.447 1.00 91.62 236 ALA A O 1
ATOM 1801 N N . LEU A 1 237 ? 0.074 -10.222 -6.798 1.00 88.38 237 LEU A N 1
ATOM 1802 C CA . LEU A 1 237 ? 0.605 -9.954 -8.133 1.00 88.38 237 LEU A CA 1
ATOM 1803 C C . LEU A 1 237 ? 2.108 -10.219 -8.187 1.00 88.38 237 LEU A C 1
ATOM 1805 O O . LEU A 1 237 ? 2.826 -9.912 -7.234 1.00 88.38 237 LEU A O 1
ATOM 1809 N N . PRO A 1 238 ? 2.646 -10.724 -9.311 1.00 84.19 238 PRO A N 1
ATOM 1810 C CA . PRO A 1 238 ? 4.083 -10.685 -9.539 1.00 84.19 238 PRO A CA 1
ATOM 1811 C C . PRO A 1 238 ? 4.560 -9.229 -9.495 1.00 84.19 238 PRO A C 1
ATOM 1813 O O . PRO A 1 238 ? 4.033 -8.400 -10.231 1.00 84.19 238 PRO A O 1
ATOM 1816 N N . ALA A 1 239 ? 5.591 -8.913 -8.710 1.00 77.44 239 ALA A N 1
ATOM 1817 C CA . ALA A 1 239 ? 6.036 -7.525 -8.522 1.00 77.44 239 ALA A CA 1
ATOM 1818 C C . ALA A 1 239 ? 6.394 -6.831 -9.855 1.00 77.44 239 ALA A C 1
ATOM 1820 O O . ALA A 1 239 ? 6.089 -5.664 -10.087 1.00 77.44 239 ALA A O 1
ATOM 1821 N N . LYS A 1 240 ? 6.942 -7.593 -10.811 1.00 70.31 240 LYS A N 1
ATOM 1822 C CA . LYS A 1 240 ? 7.232 -7.109 -12.172 1.00 70.31 240 LYS A CA 1
ATOM 1823 C C . LYS A 1 240 ? 5.998 -6.653 -12.957 1.00 70.31 240 LYS A C 1
ATOM 1825 O O . LYS A 1 240 ? 6.151 -5.851 -13.871 1.00 70.31 240 LYS A O 1
ATOM 1830 N N . ALA A 1 241 ? 4.813 -7.178 -12.649 1.00 65.56 241 ALA A N 1
ATOM 1831 C CA . ALA A 1 241 ? 3.576 -6.832 -13.345 1.00 65.56 241 ALA A CA 1
ATOM 1832 C C . ALA A 1 241 ? 3.056 -5.433 -12.972 1.00 65.56 241 ALA A C 1
ATOM 1834 O O . ALA A 1 241 ? 2.265 -4.883 -13.729 1.00 65.56 241 ALA A O 1
ATOM 1835 N N . VAL A 1 242 ? 3.523 -4.877 -11.848 1.00 66.25 242 VAL A N 1
ATOM 1836 C CA . VAL A 1 242 ? 3.061 -3.600 -11.269 1.00 66.25 242 VAL A CA 1
ATOM 1837 C C . VAL A 1 242 ? 4.136 -2.512 -11.356 1.00 66.25 242 VAL A C 1
ATOM 1839 O O . VAL A 1 242 ? 3.848 -1.329 -11.241 1.00 66.25 242 VAL A O 1
ATOM 1842 N N . ALA A 1 243 ? 5.387 -2.890 -11.643 1.00 56.22 243 ALA A N 1
ATOM 1843 C CA . ALA A 1 243 ? 6.489 -1.947 -11.804 1.00 56.22 243 ALA A CA 1
ATOM 1844 C C . ALA A 1 243 ? 6.284 -0.955 -12.969 1.00 56.22 243 ALA A C 1
ATOM 1846 O O . ALA A 1 243 ? 6.853 0.130 -12.937 1.00 56.22 243 ALA A O 1
ATOM 1847 N N . SER A 1 244 ? 5.504 -1.299 -14.002 1.00 52.47 244 SER A N 1
ATOM 1848 C CA . SER A 1 244 ? 5.299 -0.457 -15.189 1.00 52.47 244 SER A CA 1
ATOM 1849 C C . SER A 1 244 ? 3.876 -0.589 -15.732 1.00 52.47 244 SER A C 1
ATOM 1851 O O . SER A 1 244 ? 3.497 -1.651 -16.234 1.00 52.47 244 SER A O 1
ATOM 1853 N N . SER A 1 245 ? 3.119 0.511 -15.721 1.00 47.72 245 SER A N 1
ATOM 1854 C CA . SER A 1 245 ? 1.824 0.640 -16.413 1.00 47.72 245 SER A CA 1
ATOM 1855 C C . SER A 1 245 ? 1.952 0.408 -17.933 1.00 47.72 245 SER A C 1
ATOM 1857 O O . SER A 1 245 ? 1.007 -0.019 -18.594 1.00 47.72 245 SER A O 1
ATOM 1859 N N . ALA A 1 246 ? 3.154 0.569 -18.502 1.00 39.00 246 ALA A N 1
ATOM 1860 C CA . ALA A 1 246 ? 3.419 0.367 -19.928 1.00 39.00 246 ALA A CA 1
ATOM 1861 C C . ALA A 1 246 ? 3.516 -1.115 -20.352 1.00 39.00 246 ALA A C 1
ATOM 1863 O O . ALA A 1 246 ? 3.458 -1.418 -21.544 1.00 39.00 246 ALA A O 1
ATOM 1864 N N . SER A 1 247 ? 3.615 -2.071 -19.417 1.00 36.53 247 SER A N 1
ATOM 1865 C CA . SER A 1 247 ? 3.642 -3.513 -19.748 1.00 36.53 247 SER A CA 1
ATOM 1866 C C . SER A 1 247 ? 2.245 -4.151 -19.852 1.00 36.53 247 SER A C 1
ATOM 1868 O O . SER A 1 247 ? 2.107 -5.361 -20.070 1.00 36.53 247 SER A O 1
ATOM 1870 N N . MET A 1 248 ? 1.181 -3.351 -19.730 1.00 41.38 248 MET A N 1
ATOM 1871 C CA . MET A 1 248 ? -0.199 -3.837 -19.619 1.00 41.38 248 MET A CA 1
ATOM 1872 C C . MET A 1 248 ? -0.702 -4.647 -20.829 1.00 41.38 248 MET A C 1
ATOM 1874 O O . MET A 1 248 ? -1.619 -5.448 -20.666 1.00 41.38 248 MET A O 1
ATOM 1878 N N . LYS A 1 249 ? -0.092 -4.531 -22.020 1.00 35.34 249 LYS A N 1
ATOM 1879 C CA . LYS A 1 249 ? -0.532 -5.267 -23.226 1.00 35.34 249 LYS A CA 1
ATOM 1880 C C . LYS A 1 249 ? 0.050 -6.678 -23.395 1.00 35.34 249 LYS A C 1
ATOM 1882 O O . LYS A 1 249 ? -0.448 -7.415 -24.244 1.00 35.34 249 LYS A O 1
ATOM 1887 N N . THR A 1 250 ? 1.054 -7.093 -22.616 1.00 35.94 250 THR A N 1
ATOM 1888 C CA . THR A 1 250 ? 1.817 -8.323 -22.945 1.00 35.94 250 THR A CA 1
ATOM 1889 C C . THR A 1 250 ? 1.838 -9.385 -21.848 1.00 35.94 250 THR A C 1
ATOM 1891 O O . THR A 1 250 ? 2.221 -10.525 -22.111 1.00 35.94 250 THR A O 1
ATOM 1894 N N . PHE A 1 251 ? 1.400 -9.073 -20.627 1.00 34.97 251 PHE A N 1
ATOM 1895 C CA . PHE A 1 251 ? 1.390 -10.052 -19.539 1.00 34.97 251 PHE A CA 1
ATOM 1896 C C . PHE A 1 251 ? 0.048 -10.791 -19.464 1.00 34.97 251 PHE A C 1
ATOM 1898 O O . PHE A 1 251 ? -0.960 -10.224 -19.045 1.00 34.97 251 PHE A O 1
ATOM 1905 N N . LYS A 1 252 ? 0.044 -12.078 -19.823 1.00 31.20 252 LYS A N 1
ATOM 1906 C CA . LYS A 1 252 ? -0.995 -13.014 -19.375 1.00 31.20 252 LYS A CA 1
ATOM 1907 C C . LYS A 1 252 ? -0.579 -13.563 -18.014 1.00 31.20 252 LYS A C 1
ATOM 1909 O O . LYS A 1 252 ? 0.470 -14.200 -17.920 1.00 31.20 252 LYS A O 1
ATOM 1914 N N . LEU A 1 253 ? -1.377 -13.294 -16.983 1.00 32.41 253 LEU A N 1
ATOM 1915 C CA . LEU A 1 253 ? -1.297 -14.041 -15.730 1.00 32.41 253 LEU A CA 1
ATOM 1916 C C . LEU A 1 253 ? -1.716 -15.484 -16.059 1.00 32.41 253 LEU A C 1
ATOM 1918 O O . LEU A 1 253 ? -2.707 -15.693 -16.759 1.00 32.41 253 LEU A O 1
ATOM 1922 N N . LYS A 1 254 ? -0.873 -16.451 -15.693 1.00 31.39 254 LYS A N 1
ATOM 1923 C CA . LYS A 1 254 ? -1.184 -17.879 -15.802 1.00 31.39 254 LYS A CA 1
ATOM 1924 C C . LYS A 1 254 ? -1.743 -18.365 -14.484 1.00 31.39 254 LYS A C 1
ATOM 1926 O O . LYS A 1 254 ? -1.179 -17.927 -13.457 1.00 31.39 254 LYS A O 1
#

Secondary structure (DSSP, 8-state):
---------SSB-S-TTPPP-HHHHHHHHHTT-HHHHHH-EEEEE-TTSBEEEEEES---HHHHHTTS-GGGGTTHHHHHTTT--GGGGGSPP---GGG-HHHHHHHHHHHHHHHHHHHT-HHHHHTTB-SS--HHHHHHHTTT--EEEHHHHTSTTTS-TT-EEEEEEEEE-TTSSEEEEEEEEE-TTS-EEEEEEEEEE-TTS-EEEEEEEEEE-STT---SEEEEEETTEEEEEEHHHHS-GGGTTT----

Organism: NCBI:txid63592

InterPro domains:
  IPR032710 NTF2-like domain superfamily [SSF54427] (102-214)

Nearest PDB structures (foldseek):
  3nm7-assembly1_A  TM=8.090E-01  e=1.012E-01  Borreliella burgdorferi
  3nm7-assembly2_D  TM=7.498E-01  e=6.298E-02  Borreliella burgdorferi
  3n8b-assembly1_A  TM=8.091E-01  e=3.516E-01  Borreliella burgdorferi
  4j8t-assembly5_C-3  TM=5.759E-01  e=9.538E-02  Pseudomonas aeruginosa PAO1
  5ier-assembly4_D  TM=5.925E-01  e=4.200E-01  synthetic construct

Mean predicted aligned error: 12.66 Å

Solvent-accessible surface area (backbone atoms only — not comparable to full-atom values): 14647 Å² total; per-residue (Å²): 133,84,73,87,74,73,87,69,65,73,68,40,69,99,56,93,90,62,86,83,58,67,64,63,49,51,49,58,64,37,61,83,38,71,65,31,65,71,50,34,67,42,74,39,66,45,99,84,26,29,70,76,49,66,29,30,28,74,65,41,58,71,58,52,56,33,70,52,70,61,74,63,46,79,60,65,43,55,57,65,61,68,67,60,62,80,70,65,75,73,49,74,70,82,61,68,63,90,75,39,68,68,54,51,51,53,51,48,53,55,50,50,51,54,51,20,43,48,71,34,37,55,68,61,51,55,71,43,33,40,90,64,71,43,71,68,58,55,60,43,42,78,52,67,44,65,73,42,35,46,78,57,46,29,31,87,94,61,28,61,57,70,48,45,77,44,79,77,45,77,49,68,44,98,86,68,48,39,35,38,35,39,30,41,34,34,41,73,86,71,52,41,28,44,30,40,36,35,32,34,53,42,98,87,73,47,78,22,36,40,34,40,35,39,30,51,42,55,82,89,42,64,43,62,46,29,40,40,30,41,69,65,24,38,34,75,40,54,31,78,72,63,42,24,73,63,53,70,88,75,71,76,71,126

pLDDT: mean 75.04, std 19.65, range [31.2, 97.75]

Foldseek 3Di:
DDDPDDPPPLADEPDPPDDDDPVVVLCVQLVPDPVLVVQDKDWDADPSNYTPDMAGHDFPVQLVVLPDQLVVCVPPVVVVVVPPDPVVVPPPPPPPCVPPPLSVQVVVLVVLCVVCLQQLPPPSNLVQADPDAPPVVVLVVVLPFDFQFSNRCSDPVHGQHPKDWDDWDKDADPVRFKMKIWTWIQGPVRFIKIKIWIWGQDPVRHIHTAKIKIFGDDNRGRGQWMWMAHSGGITIDGSVVRRYPSCSPPDRDD

Radius of gyration: 21.23 Å; Cα contacts (8 Å, |Δi|>4): 385; chains: 1; bounding box: 64×46×50 Å

Sequence (254 aa):
SLSPSSTQPWFIWPAPGGRFDVDDYFQNLLGGSPRAAEDGAYITLGLDGRVRGSGVGSPNWDVLLSTFPQQLLDRAGMELFKEAPAAAKDQPKIGDADNDETIQELRLLHKRFYAALDSGDVTTMAGLWKEKSCDDISSYVDRGASLDGWETVLREDRRPVGMTATDPDFVVSPDGQEAWCTSIETVSGGSTLLATQHMDLSENGEWLLVGHQTIPYGKDIIAKVLLTCDARGCVALPAKAVASSASMKTFKLK